Protein AF-A0A7S0DVS6-F1 (afdb_monomer_lite)

pLDDT: mean 71.42, std 24.02, range [23.16, 97.06]

InterPro domains:
  IPR001537 tRNA/rRNA methyltransferase, SpoU type [PF00588] (171-250)
  IPR029026 tRNA (guanine-N1-)-methyltransferase, N-terminal [G3DSA:3.40.1280.10] (151-252)
  IPR029028 Alpha/beta knot methyltransferases [SSF75217] (162-250)

Structure (mmCIF, N/CA/C/O backbone):
data_AF-A0A7S0DVS6-F1
#
_entry.id   AF-A0A7S0DVS6-F1
#
loop_
_atom_site.group_PDB
_atom_site.id
_atom_site.type_symbol
_atom_site.label_atom_id
_atom_site.label_alt_id
_atom_site.label_comp_id
_atom_site.label_asym_id
_atom_site.label_entity_id
_atom_site.label_seq_id
_atom_site.pdbx_PDB_ins_code
_atom_site.Cartn_x
_atom_site.Cartn_y
_atom_site.Cartn_z
_atom_site.occupancy
_atom_site.B_iso_or_equiv
_atom_site.auth_seq_id
_atom_site.auth_comp_id
_atom_site.auth_asym_id
_atom_site.auth_atom_id
_atom_site.pdbx_PDB_model_num
ATOM 1 N N . GLY A 1 1 ? -54.884 -19.939 -46.623 1.00 26.52 1 GLY A N 1
ATOM 2 C CA . GLY A 1 1 ? -54.154 -21.208 -46.418 1.00 26.52 1 GLY A CA 1
ATOM 3 C C . GLY A 1 1 ? -52.667 -20.918 -46.499 1.00 26.52 1 GLY A C 1
ATOM 4 O O . GLY A 1 1 ? -52.328 -20.038 -47.273 1.00 26.52 1 GLY A O 1
ATOM 5 N N . PRO A 1 2 ? -51.828 -21.519 -45.645 1.00 43.78 2 PRO A N 1
ATOM 6 C CA . PRO A 1 2 ? -50.841 -20.789 -44.836 1.00 43.78 2 PRO A CA 1
ATOM 7 C C . PRO A 1 2 ? -49.372 -21.074 -45.209 1.00 43.78 2 PRO A C 1
ATOM 9 O O . PRO A 1 2 ? -49.101 -22.122 -45.773 1.00 43.78 2 PRO A O 1
ATOM 12 N N . SER A 1 3 ? -48.435 -20.203 -44.793 1.00 28.12 3 SER A N 1
ATOM 13 C CA . SER A 1 3 ? -47.284 -20.570 -43.930 1.00 28.12 3 SER A CA 1
ATOM 14 C C . SER A 1 3 ? -46.296 -19.403 -43.714 1.00 28.12 3 SER A C 1
ATOM 16 O O . SER A 1 3 ? -45.741 -18.904 -44.682 1.00 28.12 3 SER A O 1
ATOM 18 N N . MET A 1 4 ? -46.114 -19.018 -42.436 1.00 26.61 4 MET A N 1
ATOM 19 C CA . MET A 1 4 ? -44.859 -18.741 -41.685 1.00 26.61 4 MET A CA 1
ATOM 20 C C . MET A 1 4 ? -43.684 -18.006 -42.382 1.00 26.61 4 MET A C 1
ATOM 22 O O . MET A 1 4 ? -43.312 -18.343 -43.488 1.00 26.61 4 MET A O 1
ATOM 26 N N . SER A 1 5 ? -42.952 -17.055 -41.789 1.00 25.66 5 SER A N 1
ATOM 27 C CA . SER A 1 5 ? -42.684 -16.747 -40.376 1.00 25.66 5 SER A CA 1
ATOM 28 C C . SER A 1 5 ? -42.035 -15.356 -40.226 1.00 25.66 5 SER A C 1
ATOM 30 O O . SER A 1 5 ? -41.107 -15.016 -40.951 1.00 25.66 5 SER A O 1
ATOM 32 N N . THR A 1 6 ? -42.525 -14.600 -39.243 1.00 29.97 6 THR A N 1
ATOM 33 C CA . THR A 1 6 ? -41.800 -13.735 -38.290 1.00 29.97 6 THR A CA 1
ATOM 34 C C . THR A 1 6 ? -40.414 -13.188 -38.674 1.00 29.97 6 THR A C 1
ATOM 36 O O . THR A 1 6 ? -39.419 -13.897 -38.574 1.00 29.97 6 THR A O 1
ATOM 39 N N . VAL A 1 7 ? -40.316 -11.867 -38.877 1.00 26.00 7 VAL A N 1
ATOM 40 C CA . VAL A 1 7 ? -39.169 -11.092 -38.371 1.00 26.00 7 VAL A CA 1
ATOM 41 C C . VAL A 1 7 ? -39.697 -9.881 -37.608 1.00 26.00 7 VAL A C 1
ATOM 43 O O . VAL A 1 7 ? -40.531 -9.108 -38.074 1.00 26.00 7 VAL A O 1
ATOM 46 N N . VAL A 1 8 ? -39.248 -9.826 -36.364 1.00 26.56 8 VAL A N 1
ATOM 47 C CA . VAL A 1 8 ? -39.649 -8.941 -35.280 1.00 26.56 8 VAL A CA 1
ATOM 48 C C . VAL A 1 8 ? -39.256 -7.494 -35.586 1.00 26.56 8 VAL A C 1
ATOM 50 O O . VAL A 1 8 ? -38.142 -7.213 -36.014 1.00 26.56 8 VAL A O 1
ATOM 53 N N . ARG A 1 9 ? -40.186 -6.568 -35.321 1.00 30.30 9 ARG A N 1
ATOM 54 C CA . ARG A 1 9 ? -39.931 -5.125 -35.228 1.00 30.30 9 ARG A CA 1
ATOM 55 C C . ARG A 1 9 ? -38.919 -4.861 -34.110 1.00 30.30 9 ARG A C 1
ATOM 57 O O . ARG A 1 9 ? -39.287 -4.964 -32.941 1.00 30.30 9 ARG A O 1
ATOM 64 N N . GLU A 1 10 ? -37.698 -4.453 -34.442 1.00 28.02 10 GLU A N 1
ATOM 65 C CA . GLU A 1 10 ? -36.801 -3.831 -33.467 1.00 28.02 10 GLU A CA 1
ATOM 66 C C . GLU A 1 10 ? -36.934 -2.307 -33.506 1.00 28.02 10 GLU A C 1
ATOM 68 O O . GLU A 1 10 ? -36.872 -1.654 -34.546 1.00 28.02 10 GLU A O 1
ATOM 73 N N . ARG A 1 11 ? -37.210 -1.765 -32.320 1.00 28.38 11 ARG A N 1
ATOM 74 C CA . ARG A 1 11 ? -37.410 -0.351 -32.022 1.00 28.38 11 ARG A CA 1
ATOM 75 C C . ARG A 1 11 ? -36.155 0.441 -32.387 1.00 28.38 11 ARG A C 1
ATOM 77 O O . ARG A 1 11 ? -35.082 0.163 -31.862 1.00 28.38 11 ARG A O 1
ATOM 84 N N . ALA A 1 12 ? -36.317 1.480 -33.203 1.00 27.39 12 ALA A N 1
ATOM 85 C CA . ALA A 1 12 ? -35.334 2.546 -33.323 1.00 27.39 12 ALA A CA 1
ATOM 86 C C . ALA A 1 12 ? -35.125 3.184 -31.938 1.00 27.39 12 ALA A C 1
ATOM 88 O O . ALA A 1 12 ? -36.013 3.855 -31.408 1.00 27.39 12 ALA A O 1
ATOM 89 N N . LEU A 1 13 ? -33.969 2.926 -31.328 1.00 26.05 13 LEU A N 1
ATOM 90 C CA . LEU A 1 13 ? -33.486 3.678 -30.177 1.00 26.05 13 LEU A CA 1
ATOM 91 C C . LEU A 1 13 ? -32.912 5.003 -30.688 1.00 26.05 13 LEU A C 1
ATOM 93 O O . LEU A 1 13 ? -32.068 5.031 -31.581 1.00 26.05 13 LEU A O 1
ATOM 97 N N . ALA A 1 14 ? -33.426 6.092 -30.122 1.00 26.77 14 ALA A N 1
ATOM 98 C CA . ALA A 1 14 ? -32.975 7.462 -30.318 1.00 26.77 14 ALA A CA 1
ATOM 99 C C . ALA A 1 14 ? -31.454 7.619 -30.074 1.00 26.77 14 ALA A C 1
ATOM 101 O O . ALA A 1 14 ? -30.865 6.834 -29.324 1.00 26.77 14 ALA A O 1
ATOM 102 N N . PRO A 1 15 ? -30.808 8.632 -30.684 1.00 30.17 15 PRO A N 1
ATOM 103 C CA . PRO A 1 15 ? -29.361 8.781 -30.665 1.00 30.17 15 PRO A CA 1
ATOM 104 C C . PRO A 1 15 ? -28.879 9.117 -29.254 1.00 30.17 15 PRO A C 1
ATOM 106 O O . PRO A 1 15 ? -29.254 10.137 -28.676 1.00 30.17 15 PRO A O 1
ATOM 109 N N . LEU A 1 16 ? -28.009 8.269 -28.708 1.00 23.16 16 LEU A N 1
ATOM 110 C CA . LEU A 1 16 ? -27.260 8.608 -27.509 1.00 23.16 16 LEU A CA 1
ATOM 111 C C . LEU A 1 16 ? -26.126 9.552 -27.926 1.00 23.16 16 LEU A C 1
ATOM 113 O O . LEU A 1 16 ? -25.091 9.131 -28.443 1.00 23.16 16 LEU A O 1
ATOM 117 N N . LEU A 1 17 ? -26.364 10.849 -27.734 1.00 26.69 17 LEU A N 1
ATOM 118 C CA . LEU A 1 17 ? -25.322 11.866 -27.653 1.00 26.69 17 LEU A CA 1
ATOM 119 C C . LEU A 1 17 ? -24.293 11.415 -26.603 1.00 26.69 17 LEU A C 1
ATOM 121 O O . LEU A 1 17 ? -24.605 11.366 -25.415 1.00 26.69 17 LEU A O 1
ATOM 125 N N . LEU A 1 18 ? -23.066 11.114 -27.029 1.00 24.09 18 LEU A N 1
ATOM 126 C CA . LEU A 1 18 ? -21.916 11.067 -26.130 1.00 24.09 18 LEU A CA 1
ATOM 127 C C . LEU A 1 18 ? -21.028 12.271 -26.450 1.00 24.09 18 LEU A C 1
ATOM 129 O O . LEU A 1 18 ? -20.476 12.384 -27.544 1.00 24.09 18 LEU A O 1
ATOM 133 N N . GLY A 1 19 ? -20.991 13.210 -25.505 1.00 23.45 19 GLY A N 1
ATOM 134 C CA . GLY A 1 19 ? -20.323 14.499 -25.622 1.00 23.45 19 GLY A CA 1
ATOM 135 C C . GLY A 1 19 ? -18.808 14.405 -25.795 1.00 23.45 19 GLY A C 1
ATOM 136 O O . GLY A 1 19 ? -18.145 13.474 -25.341 1.00 23.45 19 GLY A O 1
ATOM 137 N N . VAL A 1 20 ? -18.276 15.431 -26.453 1.00 29.52 20 VAL A N 1
ATOM 138 C CA . VAL A 1 20 ? -16.849 15.704 -26.617 1.00 29.52 20 VAL A CA 1
ATOM 139 C C . VAL A 1 20 ? -16.241 16.082 -25.264 1.00 29.52 20 VAL A C 1
ATOM 141 O O . VAL A 1 20 ? -16.676 17.054 -24.654 1.00 29.52 20 VAL A O 1
ATOM 144 N N . VAL A 1 21 ? -15.183 15.383 -24.842 1.00 23.53 21 VAL A N 1
ATOM 145 C CA . VAL A 1 21 ? -14.169 15.926 -23.925 1.00 23.53 21 VAL A CA 1
ATOM 146 C C . VAL A 1 21 ? -12.794 15.520 -24.452 1.00 23.53 21 VAL A C 1
ATOM 148 O O . VAL A 1 21 ? -12.581 14.379 -24.861 1.00 23.53 21 VAL A O 1
ATOM 151 N N . GLY A 1 22 ? -11.896 16.502 -24.519 1.00 27.12 22 GLY A N 1
ATOM 152 C CA . GLY A 1 22 ? -10.597 16.416 -25.169 1.00 27.12 22 GLY A CA 1
ATOM 153 C C . GLY A 1 22 ? -9.640 15.369 -24.599 1.00 27.12 22 GLY A C 1
ATOM 154 O O . GLY A 1 22 ? -9.805 14.835 -23.505 1.00 27.12 22 GLY A O 1
ATOM 155 N N . SER A 1 23 ? -8.561 15.168 -25.357 1.00 28.50 23 SER A N 1
ATOM 156 C CA . SER A 1 23 ? -7.456 14.228 -25.122 1.00 28.50 23 SER A CA 1
ATOM 157 C C . SER A 1 23 ? -7.784 12.786 -25.516 1.00 28.50 23 SER A C 1
ATOM 159 O O . SER A 1 23 ? -8.339 11.999 -24.751 1.00 28.50 23 SER A O 1
ATOM 161 N N . SER A 1 24 ? -7.332 12.409 -26.711 1.00 32.03 24 SER A N 1
ATOM 162 C CA . SER A 1 24 ? -7.486 11.112 -27.388 1.00 32.03 24 SER A CA 1
ATOM 163 C C . SER A 1 24 ? -6.989 9.872 -26.614 1.00 32.03 24 SER A C 1
ATOM 165 O O . SER A 1 24 ? -7.039 8.764 -27.138 1.00 32.03 24 SER A O 1
ATOM 167 N N . ALA A 1 25 ? -6.523 10.018 -25.372 1.00 32.94 25 ALA A N 1
ATOM 168 C CA . ALA A 1 25 ? -6.118 8.919 -24.498 1.00 32.94 25 ALA A CA 1
ATOM 169 C C . ALA A 1 25 ? -7.263 8.407 -23.601 1.00 32.94 25 ALA A C 1
ATOM 171 O O . ALA A 1 25 ? -7.312 7.215 -23.303 1.00 32.94 25 ALA A O 1
ATOM 172 N N . ALA A 1 26 ? -8.211 9.266 -23.208 1.00 29.88 26 ALA A N 1
ATOM 173 C CA . ALA A 1 26 ? -9.256 8.901 -22.246 1.00 29.88 26 ALA A CA 1
ATOM 174 C C . ALA A 1 26 ? -10.359 8.026 -22.866 1.00 29.88 26 ALA A C 1
ATOM 176 O O . ALA A 1 26 ? -10.808 7.072 -22.238 1.00 29.88 26 ALA A O 1
ATOM 177 N N . LEU A 1 27 ? -10.739 8.276 -24.124 1.00 32.16 27 LEU A N 1
ATOM 178 C CA . LEU A 1 27 ? -11.754 7.480 -24.829 1.00 32.16 27 LEU A CA 1
ATOM 179 C C . LEU A 1 27 ? -11.254 6.056 -25.133 1.00 32.16 27 LEU A C 1
ATOM 181 O O . LEU A 1 27 ? -11.979 5.083 -24.955 1.00 32.16 27 LEU A O 1
ATOM 185 N N . LEU A 1 28 ? -9.979 5.924 -25.512 1.00 34.78 28 LEU A N 1
ATOM 186 C CA . LEU A 1 28 ? -9.315 4.633 -25.715 1.00 34.78 28 LEU A CA 1
ATOM 187 C C . LEU A 1 28 ? -9.168 3.846 -24.405 1.00 34.78 28 LEU A C 1
ATOM 189 O O . LEU A 1 28 ? -9.277 2.622 -24.423 1.00 34.78 28 LEU A O 1
ATOM 193 N N . TYR A 1 29 ? -8.964 4.531 -23.276 1.00 34.12 29 TYR A N 1
ATOM 194 C CA . TYR A 1 29 ? -8.896 3.907 -21.952 1.00 34.12 29 TYR A CA 1
ATOM 195 C C . TYR A 1 29 ? -10.286 3.487 -21.442 1.00 34.12 29 TYR A C 1
ATOM 197 O O . TYR A 1 29 ? -10.451 2.370 -20.953 1.00 34.12 29 TYR A O 1
ATOM 205 N N . TYR A 1 30 ? -11.305 4.329 -21.647 1.00 31.16 30 TYR A N 1
ATOM 206 C CA . TYR A 1 30 ? -12.695 4.048 -21.273 1.00 31.16 30 TYR A CA 1
ATOM 207 C C . TYR A 1 30 ? -13.281 2.864 -22.060 1.00 31.16 30 TYR A C 1
ATOM 209 O O . TYR A 1 30 ? -13.948 2.003 -21.489 1.00 31.16 30 TYR A O 1
ATOM 217 N N . LEU A 1 31 ? -12.957 2.749 -23.353 1.00 35.19 31 LEU A N 1
ATOM 218 C CA . LEU A 1 31 ? -13.363 1.611 -24.187 1.00 35.19 31 LEU A CA 1
ATOM 219 C C . LEU A 1 31 ? -12.598 0.316 -23.852 1.00 35.19 31 LEU A C 1
ATOM 221 O O . LEU A 1 31 ? -13.147 -0.776 -24.007 1.00 35.19 31 LEU A O 1
ATOM 225 N N . ARG A 1 32 ? -11.360 0.410 -23.341 1.00 40.72 32 ARG A N 1
ATOM 226 C CA . ARG A 1 32 ? -10.566 -0.755 -22.902 1.00 40.72 32 ARG A CA 1
ATOM 227 C C . ARG A 1 32 ? -11.056 -1.358 -21.587 1.00 40.72 32 ARG A C 1
ATOM 229 O O . ARG A 1 32 ? -10.915 -2.562 -21.393 1.00 40.72 32 ARG A O 1
ATOM 236 N N . ALA A 1 33 ? -11.635 -0.544 -20.707 1.00 37.00 33 ALA A N 1
ATOM 237 C CA . ALA A 1 33 ? -11.974 -0.950 -19.346 1.00 37.00 33 ALA A CA 1
ATOM 238 C C . ALA A 1 33 ? -13.243 -1.815 -19.225 1.00 37.00 33 ALA A C 1
ATOM 240 O O . ALA A 1 33 ? -13.473 -2.376 -18.158 1.00 37.00 33 ALA A O 1
ATOM 241 N N . ARG A 1 34 ? -14.069 -1.972 -20.276 1.00 37.50 34 ARG A N 1
ATOM 242 C CA . ARG A 1 34 ? -15.343 -2.709 -20.135 1.00 37.50 34 ARG A CA 1
ATOM 243 C C . ARG A 1 34 ? -15.648 -3.826 -21.124 1.00 37.50 34 ARG A C 1
ATOM 245 O O . ARG A 1 34 ? -16.729 -4.398 -21.040 1.00 37.50 34 ARG A O 1
ATOM 252 N N . HIS A 1 35 ? -14.735 -4.213 -22.012 1.00 40.41 35 HIS A N 1
ATOM 253 C CA . HIS A 1 35 ? -15.079 -5.238 -22.997 1.00 40.41 35 HIS A CA 1
ATOM 254 C C . HIS A 1 35 ? -13.916 -6.143 -23.408 1.00 40.41 35 HIS A C 1
ATOM 256 O O . HIS A 1 35 ? -13.215 -5.897 -24.384 1.00 40.41 35 HIS A O 1
ATOM 262 N N . ARG A 1 36 ? -13.804 -7.284 -22.717 1.00 39.62 36 ARG A N 1
ATOM 263 C CA . ARG A 1 36 ? -13.073 -8.471 -23.196 1.00 39.62 36 ARG A CA 1
ATOM 264 C C . ARG A 1 36 ? -13.891 -9.353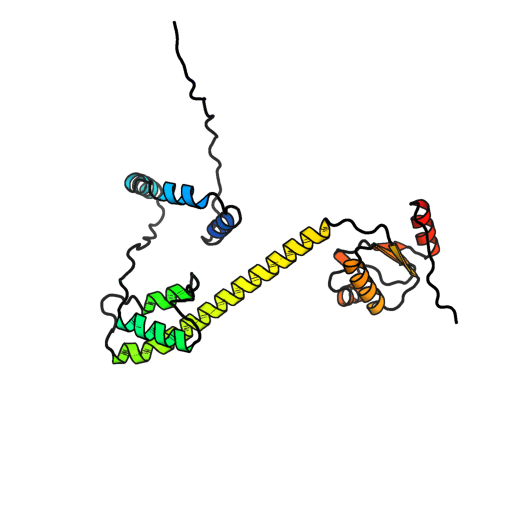 -24.165 1.00 39.62 36 ARG A C 1
ATOM 266 O O . ARG A 1 36 ? -13.405 -10.403 -24.557 1.00 39.62 36 ARG A O 1
ATOM 273 N N . GLN A 1 37 ? -15.099 -8.947 -24.587 1.00 41.53 37 GLN A N 1
ATOM 274 C CA . GLN A 1 37 ? -15.958 -9.764 -25.474 1.00 41.53 37 GLN A CA 1
ATOM 275 C C . GLN A 1 37 ? -16.527 -9.083 -26.741 1.00 41.53 37 GLN A C 1
ATOM 277 O O . GLN A 1 37 ? -16.952 -9.800 -27.639 1.00 41.53 37 GLN A O 1
ATOM 282 N N . THR A 1 38 ? -16.509 -7.753 -26.911 1.00 41.34 38 THR A N 1
ATOM 283 C CA . THR A 1 38 ? -17.042 -7.087 -28.138 1.00 41.34 38 THR A CA 1
ATOM 284 C C . THR A 1 38 ? -15.981 -6.697 -29.170 1.00 41.34 38 THR A C 1
ATOM 286 O O . THR A 1 38 ? -16.294 -6.086 -30.192 1.00 41.34 38 THR A O 1
ATOM 289 N N . SER A 1 39 ? -14.721 -7.075 -28.962 1.00 45.47 39 SER A N 1
ATOM 290 C CA . SER A 1 39 ? -13.595 -6.543 -29.738 1.00 45.47 39 SER A CA 1
ATOM 291 C C . SER A 1 39 ? -13.540 -7.019 -31.196 1.00 45.47 39 SER A C 1
ATOM 293 O O . SER A 1 39 ? -12.981 -6.312 -32.024 1.00 45.47 39 SER A O 1
ATOM 295 N N . ARG A 1 40 ? -14.145 -8.159 -31.561 1.00 43.94 40 ARG A N 1
ATOM 296 C CA . ARG A 1 40 ? -14.174 -8.603 -32.973 1.00 43.94 40 ARG A CA 1
ATOM 297 C C . ARG A 1 40 ? -15.172 -7.816 -33.826 1.00 43.94 40 ARG A C 1
ATOM 299 O O . ARG A 1 40 ? -14.821 -7.368 -34.909 1.00 43.94 40 ARG A O 1
ATOM 306 N N . ARG A 1 41 ? -16.371 -7.554 -33.299 1.00 39.53 41 ARG A N 1
ATOM 307 C CA . ARG A 1 41 ? -17.471 -6.929 -34.052 1.00 39.53 41 ARG A CA 1
ATOM 308 C C . ARG A 1 41 ? -17.239 -5.435 -34.322 1.00 39.53 41 ARG A C 1
ATOM 310 O O . ARG A 1 41 ? -17.604 -4.938 -35.378 1.00 39.53 41 ARG A O 1
ATOM 317 N N . ALA A 1 42 ? -16.590 -4.726 -33.392 1.00 40.03 42 ALA A N 1
ATOM 318 C CA . ALA A 1 42 ? -16.219 -3.317 -33.567 1.00 40.03 42 ALA A CA 1
ATOM 319 C C . ALA A 1 42 ? -15.081 -3.126 -34.591 1.00 40.03 42 ALA A C 1
ATOM 321 O O . ALA A 1 42 ? -15.098 -2.171 -35.363 1.00 40.03 42 ALA A O 1
ATOM 322 N N . LEU A 1 43 ? -14.119 -4.056 -34.631 1.00 44.47 43 LEU A N 1
ATOM 323 C CA . LEU A 1 43 ? -13.062 -4.081 -35.648 1.00 44.47 43 LEU A CA 1
ATOM 324 C C . LEU A 1 43 ? -13.598 -4.480 -37.033 1.00 44.47 43 LEU A C 1
ATOM 326 O O . LEU A 1 43 ? -13.124 -3.956 -38.037 1.00 44.47 43 LEU A O 1
ATOM 330 N N . GLU A 1 44 ? -14.603 -5.358 -37.098 1.00 41.41 44 GLU A N 1
ATOM 331 C CA . GLU A 1 44 ? -15.312 -5.690 -38.343 1.00 41.41 44 GLU A CA 1
ATOM 332 C C . GLU A 1 44 ? -16.145 -4.514 -38.872 1.00 41.41 44 GLU A C 1
ATOM 334 O O . GLU A 1 44 ? -16.115 -4.249 -40.068 1.00 41.41 44 GLU A O 1
ATOM 339 N N . LEU A 1 45 ? -16.810 -3.746 -38.001 1.00 39.62 45 LEU A N 1
ATOM 340 C CA . LEU A 1 45 ? -17.553 -2.537 -38.391 1.00 39.62 45 LEU A CA 1
ATOM 341 C C . LEU A 1 45 ? -16.644 -1.435 -38.954 1.00 39.62 45 LEU A C 1
ATOM 343 O O . LEU A 1 45 ? -17.017 -0.762 -39.912 1.00 39.62 45 LEU A O 1
ATOM 347 N N . LEU A 1 46 ? -15.430 -1.283 -38.415 1.00 37.59 46 LEU A N 1
ATOM 348 C CA . LEU A 1 46 ? -14.437 -0.327 -38.924 1.00 37.59 46 LEU A CA 1
ATOM 349 C C . LEU A 1 46 ? -13.883 -0.695 -40.310 1.00 37.59 46 LEU A C 1
ATOM 351 O O . LEU A 1 46 ? -13.345 0.174 -40.988 1.00 37.59 46 LEU A O 1
ATOM 355 N N . ARG A 1 47 ? -14.029 -1.950 -40.755 1.00 40.59 47 ARG A N 1
ATOM 356 C CA . ARG A 1 47 ? -13.672 -2.365 -42.123 1.00 40.59 47 ARG A CA 1
ATOM 357 C C . ARG A 1 47 ? -14.736 -2.013 -43.168 1.00 40.59 47 ARG A C 1
ATOM 359 O O . ARG A 1 47 ? -14.443 -2.123 -44.351 1.00 40.59 47 ARG A O 1
ATOM 366 N N . VAL A 1 48 ? -15.944 -1.622 -42.751 1.00 44.16 48 VAL A N 1
ATOM 367 C CA . VAL A 1 48 ? -17.114 -1.441 -43.638 1.00 44.16 48 VAL A CA 1
ATOM 368 C C . VAL A 1 48 ? -17.540 0.030 -43.747 1.00 44.16 48 VAL A C 1
ATOM 370 O O . VAL A 1 48 ? -18.574 0.345 -44.327 1.00 44.16 48 VAL A O 1
ATOM 373 N N . VAL A 1 49 ? -16.751 0.971 -43.225 1.00 42.78 49 VAL A N 1
ATOM 374 C CA . VAL A 1 49 ? -17.028 2.390 -43.475 1.00 42.78 49 VAL A CA 1
ATOM 375 C C . VAL A 1 49 ? -16.538 2.729 -44.879 1.00 42.78 49 VAL A C 1
ATOM 377 O O . VAL A 1 49 ? -15.335 2.787 -45.117 1.00 42.78 49 VAL A O 1
ATOM 380 N N . ASP A 1 50 ? -17.481 2.928 -45.802 1.00 46.59 50 ASP A N 1
ATOM 381 C CA . ASP A 1 50 ? -17.214 3.481 -47.128 1.00 46.59 50 ASP A CA 1
ATOM 382 C C . ASP A 1 50 ? -16.486 4.823 -46.964 1.00 46.59 50 ASP A C 1
ATOM 384 O O . ASP A 1 50 ? -17.011 5.774 -46.368 1.00 46.59 50 ASP A O 1
ATOM 388 N N . SER A 1 51 ? -15.248 4.873 -47.456 1.00 47.94 51 SER A N 1
ATOM 389 C CA . SER A 1 51 ? -14.367 6.034 -47.359 1.00 47.94 51 SER A CA 1
ATOM 390 C C . SER A 1 51 ? -15.006 7.289 -47.954 1.00 47.94 51 SER A C 1
ATOM 392 O O . SER A 1 51 ? -14.796 8.372 -47.413 1.00 47.94 51 SER A O 1
ATOM 394 N N . GLY A 1 52 ? -15.864 7.155 -48.973 1.00 49.88 52 GLY A N 1
ATOM 395 C CA . GLY A 1 52 ? -16.543 8.294 -49.595 1.00 49.88 52 GLY A CA 1
ATOM 396 C C . GLY A 1 52 ? -17.600 8.947 -48.697 1.00 49.88 52 GLY A C 1
ATOM 397 O O . GLY A 1 52 ? -17.753 10.169 -48.699 1.00 49.88 52 GLY A O 1
ATOM 398 N N . VAL A 1 53 ? -18.304 8.163 -47.871 1.00 52.09 53 VAL A N 1
ATOM 399 C CA . VAL A 1 53 ? -19.314 8.687 -46.929 1.00 52.09 53 VAL A CA 1
ATOM 400 C C . VAL A 1 53 ? -18.645 9.408 -45.759 1.00 52.09 53 VAL A C 1
ATOM 402 O O . VAL A 1 53 ? -19.141 10.435 -45.290 1.00 52.09 53 VAL A O 1
ATOM 405 N N . LEU A 1 54 ? -17.501 8.889 -45.305 1.00 43.75 54 LEU A N 1
ATOM 406 C CA . LEU A 1 54 ? -16.700 9.504 -44.251 1.00 43.75 54 LEU A CA 1
ATOM 407 C C . LEU A 1 54 ? -16.070 10.820 -44.725 1.00 43.75 54 LEU A C 1
ATOM 409 O O . LEU A 1 54 ? -16.131 11.815 -44.004 1.00 43.75 54 LEU A O 1
ATOM 413 N N . GLU A 1 55 ? -15.528 10.850 -45.943 1.00 48.31 55 GLU A N 1
ATOM 414 C CA . GLU A 1 55 ? -14.963 12.059 -46.552 1.00 48.31 55 GLU A CA 1
ATOM 415 C C . GLU A 1 55 ? -16.025 13.152 -46.737 1.00 48.31 55 GLU A C 1
ATOM 417 O O . GLU A 1 55 ? -15.811 14.277 -46.292 1.00 48.31 55 GLU A O 1
ATOM 422 N N . ALA A 1 56 ? -17.214 12.826 -47.257 1.00 53.50 56 ALA A N 1
ATOM 423 C CA . ALA A 1 56 ? -18.298 13.798 -47.462 1.00 53.50 56 ALA A CA 1
ATOM 424 C C . ALA A 1 56 ? -18.887 14.387 -46.160 1.00 53.50 56 ALA A C 1
ATOM 426 O O . ALA A 1 56 ? -19.516 15.452 -46.173 1.00 53.50 56 ALA A O 1
ATOM 427 N N . GLU A 1 57 ? -18.738 13.690 -45.032 1.00 47.81 57 GLU A N 1
ATOM 428 C CA . GLU A 1 57 ? -19.168 14.170 -43.713 1.00 47.81 57 GLU A CA 1
ATOM 429 C C . GLU A 1 57 ? -18.070 14.988 -43.013 1.00 47.81 57 GLU A C 1
ATOM 431 O O . GLU A 1 57 ? -18.374 15.948 -42.298 1.00 47.81 57 GLU A O 1
ATOM 436 N N . LEU A 1 58 ? -16.798 14.657 -43.261 1.00 44.62 58 LEU A N 1
ATOM 437 C CA . LEU A 1 58 ? -15.646 15.446 -42.819 1.00 44.62 58 LEU A CA 1
ATOM 438 C C . LEU A 1 58 ? -15.514 16.757 -43.603 1.00 44.62 58 LEU A C 1
ATOM 440 O O . LEU A 1 58 ? -15.154 17.764 -43.009 1.00 44.62 58 LEU A O 1
ATOM 444 N N . ASP A 1 59 ? -15.881 16.786 -44.883 1.00 47.34 59 ASP A N 1
ATOM 445 C CA . ASP A 1 59 ? -15.874 18.012 -45.695 1.00 47.34 59 ASP A CA 1
ATOM 446 C C . ASP A 1 59 ? -17.020 18.971 -45.298 1.00 47.34 59 ASP A C 1
ATOM 448 O O . ASP A 1 59 ? -16.874 20.196 -45.290 1.00 47.34 59 ASP A O 1
ATOM 452 N N . ARG A 1 60 ? -18.166 18.418 -44.864 1.00 50.97 60 ARG A N 1
ATOM 453 C CA . ARG A 1 60 ? -19.317 19.189 -44.349 1.00 50.97 60 ARG A CA 1
ATOM 454 C C . ARG A 1 60 ? -19.039 19.889 -43.022 1.00 50.97 60 ARG A C 1
ATOM 456 O O . ARG A 1 60 ? -19.627 20.933 -42.733 1.00 50.97 60 ARG A O 1
ATOM 463 N N . ARG A 1 61 ? -18.164 19.325 -42.194 1.00 41.12 61 ARG A N 1
ATOM 464 C CA . ARG A 1 61 ? -17.778 19.890 -40.900 1.00 41.12 61 ARG A CA 1
ATOM 465 C C . ARG A 1 61 ? -16.396 20.486 -41.093 1.00 41.12 61 ARG A C 1
ATOM 467 O O . ARG A 1 61 ? -15.451 19.726 -41.090 1.00 41.12 61 ARG A O 1
ATOM 474 N N . ARG A 1 62 ? -16.259 21.810 -41.248 1.00 41.22 62 ARG A N 1
ATOM 475 C CA . ARG A 1 62 ? -14.962 22.524 -41.366 1.00 41.22 62 ARG A CA 1
ATOM 476 C C . ARG A 1 62 ? -14.019 22.245 -40.174 1.00 41.22 62 ARG A C 1
ATOM 478 O O . ARG A 1 62 ? -13.799 23.105 -39.324 1.00 41.22 62 ARG A O 1
ATOM 485 N N . VAL A 1 63 ? -13.483 21.039 -40.081 1.00 44.81 63 VAL A N 1
ATOM 486 C CA . VAL A 1 63 ? -12.569 20.553 -39.058 1.00 44.81 63 VAL A CA 1
ATOM 487 C C . VAL A 1 63 ? -11.236 20.445 -39.770 1.00 44.81 63 VAL A C 1
ATOM 489 O O . VAL A 1 63 ? -11.119 19.719 -40.752 1.00 44.81 63 VAL A O 1
ATOM 492 N N . GLY A 1 64 ? -10.250 21.219 -39.314 1.00 37.50 64 GLY A N 1
ATOM 493 C CA . GLY A 1 64 ? -8.912 21.210 -39.895 1.00 37.50 64 GLY A CA 1
ATOM 494 C C . GLY A 1 64 ? -8.416 19.774 -40.059 1.00 37.50 64 GLY A C 1
ATOM 495 O O . GLY A 1 64 ? -8.357 19.014 -39.092 1.00 37.50 64 GLY A O 1
ATOM 496 N N . SER A 1 65 ? -8.114 19.393 -41.297 1.00 37.31 65 SER A N 1
ATOM 497 C CA . SER A 1 65 ? -7.684 18.050 -41.655 1.00 37.31 65 SER A CA 1
ATOM 498 C C . SER A 1 65 ? -6.328 17.756 -41.013 1.00 37.31 65 SER A C 1
ATOM 500 O O . SER A 1 65 ? -5.278 18.132 -41.537 1.00 37.31 65 SER A O 1
ATOM 502 N N . HIS A 1 66 ? -6.316 17.066 -39.875 1.00 35.44 66 HIS A N 1
ATOM 503 C CA . HIS A 1 66 ? -5.122 16.342 -39.461 1.00 35.44 66 HIS A CA 1
ATOM 504 C C . HIS A 1 66 ? -5.015 15.099 -40.343 1.00 35.44 66 HIS A C 1
ATOM 506 O O . HIS A 1 66 ? -5.653 14.080 -40.090 1.00 35.44 66 HIS A O 1
ATOM 512 N N . VAL A 1 67 ? -4.229 15.210 -41.416 1.00 36.78 67 VAL A N 1
ATOM 513 C CA . VAL A 1 67 ? -3.886 14.083 -42.285 1.00 36.78 67 VAL A CA 1
ATOM 514 C C . VAL A 1 67 ? -3.043 13.107 -41.466 1.00 36.78 67 VAL A C 1
ATOM 516 O O . VAL A 1 67 ? -1.854 13.327 -41.225 1.00 36.78 67 VAL A O 1
ATOM 519 N N . PHE A 1 68 ? -3.660 12.024 -40.999 1.00 39.34 68 PHE A N 1
ATOM 520 C CA . PHE A 1 68 ? -2.921 10.883 -40.480 1.00 39.34 68 PHE A CA 1
ATOM 521 C C . PHE A 1 68 ? -2.310 10.171 -41.680 1.00 39.34 68 PHE A C 1
ATOM 523 O O . PHE A 1 68 ? -3.010 9.496 -42.428 1.00 39.34 68 PHE A O 1
ATOM 530 N N . ASN A 1 69 ? -1.006 10.343 -41.893 1.00 39.78 69 ASN A N 1
ATOM 531 C CA . ASN A 1 69 ? -0.305 9.558 -42.896 1.00 39.78 69 ASN A CA 1
ATOM 532 C C . ASN A 1 69 ? -0.306 8.086 -42.443 1.00 39.78 69 ASN A C 1
ATOM 534 O O . ASN A 1 69 ? 0.438 7.703 -41.539 1.00 39.78 69 ASN A O 1
ATOM 538 N N . THR A 1 70 ? -1.194 7.284 -43.028 1.00 48.97 70 THR A N 1
ATOM 539 C CA . THR A 1 70 ? -1.359 5.849 -42.754 1.00 48.97 70 THR A CA 1
ATOM 540 C C . THR A 1 70 ? -0.301 4.997 -43.450 1.00 48.97 70 THR A C 1
ATOM 542 O O . THR A 1 70 ? -0.217 3.796 -43.193 1.00 48.97 70 THR A O 1
ATOM 545 N N . THR A 1 71 ? 0.538 5.597 -44.302 1.00 59.19 71 THR A N 1
ATOM 546 C CA . THR A 1 71 ? 1.635 4.878 -44.949 1.00 59.19 71 THR A CA 1
ATOM 547 C C . THR A 1 71 ? 2.775 4.666 -43.953 1.00 59.19 71 THR A C 1
ATOM 549 O O . THR A 1 71 ? 3.466 5.588 -43.512 1.00 59.19 71 THR A O 1
ATOM 552 N N . VAL A 1 72 ? 2.960 3.410 -43.552 1.00 69.75 72 VAL A N 1
ATOM 553 C CA . VAL A 1 72 ? 4.102 3.001 -42.737 1.00 69.75 72 VAL A CA 1
ATOM 554 C C . VAL A 1 72 ? 5.280 2.769 -43.680 1.00 69.75 72 VAL A C 1
ATOM 556 O O . VAL A 1 72 ? 5.255 1.842 -44.485 1.00 69.75 72 VAL A O 1
ATOM 559 N N . ARG A 1 73 ? 6.320 3.607 -43.580 1.00 84.12 73 ARG A N 1
ATOM 560 C CA . ARG A 1 73 ? 7.574 3.435 -44.340 1.00 84.12 73 ARG A CA 1
ATOM 561 C C . ARG A 1 73 ? 8.186 2.054 -44.074 1.00 84.12 73 ARG A C 1
ATOM 563 O O . ARG A 1 73 ? 8.089 1.589 -42.936 1.00 84.12 73 ARG A O 1
ATOM 570 N N . PRO A 1 74 ? 8.823 1.393 -45.055 1.00 85.94 74 PRO A N 1
ATOM 571 C CA . PRO A 1 74 ? 9.430 0.079 -44.850 1.00 85.94 74 PRO A CA 1
ATOM 572 C C . PRO A 1 74 ? 10.576 0.128 -43.828 1.00 85.94 74 PRO A C 1
ATOM 574 O O . PRO A 1 74 ? 11.145 1.186 -43.554 1.00 85.94 74 PRO A O 1
ATOM 577 N N . LEU A 1 75 ? 10.896 -1.027 -43.239 1.00 89.69 75 LEU A N 1
ATOM 578 C CA . LEU A 1 75 ? 12.067 -1.161 -42.372 1.00 89.69 75 LEU A CA 1
ATOM 579 C C . LEU A 1 75 ? 13.337 -1.147 -43.217 1.00 89.69 75 LEU A C 1
ATOM 581 O O . LEU A 1 75 ? 13.421 -1.836 -44.233 1.00 89.69 75 LEU A O 1
ATOM 585 N N . HIS A 1 76 ? 14.337 -0.403 -42.762 1.00 93.81 76 HIS A N 1
ATOM 586 C CA . HIS A 1 76 ? 15.670 -0.453 -43.338 1.00 93.81 76 HIS A CA 1
ATOM 587 C C . HIS A 1 76 ? 16.476 -1.575 -42.675 1.00 93.81 76 HIS A C 1
ATOM 589 O O . HIS A 1 76 ? 16.829 -1.459 -41.500 1.00 93.81 76 HIS A O 1
ATOM 595 N N . ALA A 1 77 ? 16.807 -2.620 -43.440 1.00 92.06 77 ALA A N 1
ATOM 596 C CA . ALA A 1 77 ? 17.361 -3.883 -42.938 1.00 92.06 77 ALA A CA 1
ATOM 597 C C . ALA A 1 77 ? 18.540 -3.708 -41.964 1.00 92.06 77 ALA A C 1
ATOM 599 O O . ALA A 1 77 ? 18.490 -4.206 -40.842 1.00 92.06 77 ALA A O 1
ATOM 600 N N . LEU A 1 78 ? 19.561 -2.928 -42.342 1.00 93.12 78 LEU A N 1
ATOM 601 C CA . LEU A 1 78 ? 20.736 -2.714 -41.487 1.00 93.12 78 LEU A CA 1
ATOM 602 C C . LEU A 1 78 ? 20.413 -1.896 -40.224 1.00 93.12 78 LEU A C 1
ATOM 604 O O . LEU A 1 78 ? 20.993 -2.126 -39.165 1.00 93.12 78 LEU A O 1
ATOM 608 N N . ARG A 1 79 ? 19.471 -0.945 -40.315 1.00 94.62 79 ARG A N 1
ATOM 609 C CA . ARG A 1 79 ? 19.112 -0.063 -39.189 1.00 94.62 79 ARG A CA 1
ATOM 610 C C . ARG A 1 79 ? 18.307 -0.836 -38.160 1.00 94.62 79 ARG A C 1
ATOM 612 O O . ARG A 1 79 ? 18.610 -0.720 -36.978 1.00 94.62 79 ARG A O 1
ATOM 619 N N . SER A 1 80 ? 17.335 -1.636 -38.603 1.00 92.50 80 SER A N 1
ATOM 620 C CA . SER A 1 80 ? 16.587 -2.530 -37.718 1.00 92.50 80 SER A CA 1
ATOM 621 C C . SER A 1 80 ? 17.501 -3.586 -37.107 1.00 92.50 80 SER A C 1
ATOM 623 O O . SER A 1 80 ? 17.534 -3.694 -35.893 1.00 92.50 80 SER A O 1
ATOM 625 N N . GLN A 1 81 ? 18.336 -4.268 -37.900 1.00 93.81 81 GLN A N 1
ATOM 626 C CA . GLN A 1 81 ? 19.206 -5.334 -37.391 1.00 93.81 81 GLN A CA 1
ATOM 627 C C . GLN A 1 81 ? 20.178 -4.841 -36.309 1.00 93.81 81 GLN A C 1
ATOM 629 O O . GLN A 1 81 ? 20.301 -5.469 -35.258 1.00 93.81 81 GLN A O 1
ATOM 634 N N . LEU A 1 82 ? 20.864 -3.715 -36.542 1.00 95.62 82 LEU A N 1
ATOM 635 C CA . LEU A 1 82 ? 21.809 -3.174 -35.561 1.00 95.62 82 LEU A CA 1
ATOM 636 C C . LEU A 1 82 ? 21.106 -2.561 -34.345 1.00 95.62 82 LEU A C 1
ATOM 638 O O . LEU A 1 82 ? 21.642 -2.630 -33.239 1.00 95.62 82 LEU A O 1
ATOM 642 N N . LEU A 1 83 ? 19.911 -1.987 -34.521 1.00 95.12 83 LEU A N 1
ATOM 643 C CA . LEU A 1 83 ? 19.108 -1.501 -33.400 1.00 95.12 83 LEU A CA 1
ATOM 644 C C . LEU A 1 83 ? 18.590 -2.660 -32.539 1.00 95.12 83 LEU A C 1
ATOM 646 O O . LEU A 1 83 ? 18.695 -2.586 -31.319 1.00 95.12 83 LEU A O 1
ATOM 650 N N . ASP A 1 84 ? 18.090 -3.731 -33.154 1.00 94.12 84 ASP A N 1
ATOM 651 C CA . ASP A 1 84 ? 17.597 -4.925 -32.463 1.00 94.12 84 ASP A CA 1
ATOM 652 C C . ASP A 1 84 ? 18.730 -5.611 -31.689 1.00 94.12 84 ASP A C 1
ATOM 654 O O . ASP A 1 84 ? 18.576 -5.912 -30.508 1.00 94.12 84 ASP A O 1
ATOM 658 N N . ALA A 1 85 ? 19.908 -5.768 -32.304 1.00 94.50 85 ALA A N 1
ATOM 659 C CA . ALA A 1 85 ? 21.090 -6.301 -31.626 1.00 94.50 85 ALA A CA 1
ATOM 660 C C . ALA A 1 85 ? 21.515 -5.427 -30.432 1.00 94.50 85 ALA A C 1
ATOM 662 O O . ALA A 1 85 ? 21.822 -5.939 -29.353 1.00 94.50 85 ALA A O 1
ATOM 663 N N . ALA A 1 86 ? 21.491 -4.101 -30.592 1.00 95.88 86 ALA A N 1
ATOM 664 C CA . ALA A 1 86 ? 21.802 -3.179 -29.505 1.00 95.88 86 ALA A CA 1
ATOM 665 C C . ALA A 1 86 ? 20.741 -3.218 -28.387 1.00 95.88 86 ALA A C 1
ATOM 667 O O . ALA A 1 86 ? 21.089 -3.143 -27.211 1.00 95.88 86 ALA A O 1
ATOM 668 N N . LEU A 1 87 ? 19.459 -3.393 -28.710 1.00 95.19 87 LEU A N 1
ATOM 669 C CA . LEU A 1 87 ? 18.402 -3.570 -27.709 1.00 95.19 87 LEU A CA 1
ATOM 670 C C . LEU A 1 87 ? 18.546 -4.889 -26.947 1.00 95.19 87 LEU A C 1
ATOM 672 O O . LEU A 1 87 ? 18.416 -4.890 -25.720 1.00 95.19 87 LEU A O 1
ATOM 676 N N . LEU A 1 88 ? 18.924 -5.966 -27.637 1.00 94.31 88 LEU A N 1
ATOM 677 C CA . LEU A 1 88 ? 19.161 -7.269 -27.023 1.00 94.31 88 LEU A CA 1
ATOM 678 C C . LEU A 1 88 ? 20.276 -7.198 -25.971 1.00 94.31 88 LEU A C 1
ATOM 680 O O . LEU A 1 88 ? 20.118 -7.709 -24.864 1.00 94.31 88 LEU A O 1
ATOM 684 N N . THR A 1 89 ? 21.368 -6.475 -26.253 1.00 95.38 89 THR A N 1
ATOM 685 C CA . THR A 1 89 ? 22.437 -6.245 -25.256 1.00 95.38 89 THR A CA 1
ATOM 686 C C . THR A 1 89 ? 21.980 -5.434 -24.037 1.00 95.38 89 THR A C 1
ATOM 688 O O . THR A 1 89 ? 22.567 -5.550 -22.963 1.00 95.38 89 THR A O 1
ATOM 691 N N . LEU A 1 90 ? 20.908 -4.646 -24.169 1.00 94.12 90 LEU A N 1
ATOM 692 C CA . LEU A 1 90 ? 20.270 -3.905 -23.075 1.00 94.12 90 LEU A CA 1
ATOM 693 C C . LEU A 1 90 ? 19.164 -4.706 -22.364 1.00 94.12 90 LEU A C 1
ATOM 695 O O . LEU A 1 90 ? 18.481 -4.140 -21.499 1.00 94.12 90 LEU A O 1
ATOM 699 N N . GLY A 1 91 ? 19.001 -5.988 -22.709 1.00 91.44 91 GLY A N 1
ATOM 700 C CA . GLY A 1 91 ? 18.020 -6.901 -22.126 1.00 91.44 91 GLY A CA 1
ATOM 701 C C . GLY A 1 91 ? 16.598 -6.715 -22.653 1.00 91.44 91 GLY A C 1
ATOM 702 O O . GLY A 1 91 ? 15.659 -6.996 -21.917 1.00 91.44 91 GLY A O 1
ATOM 703 N N . ILE A 1 92 ? 16.438 -6.182 -23.868 1.00 88.69 92 ILE A N 1
ATOM 704 C CA . ILE A 1 92 ? 15.146 -6.074 -24.559 1.00 88.69 92 ILE A CA 1
ATOM 705 C C . ILE A 1 92 ? 15.229 -6.938 -25.811 1.00 88.69 92 ILE A C 1
ATOM 707 O O . ILE A 1 92 ? 15.897 -6.567 -26.779 1.00 88.69 92 ILE A O 1
ATOM 711 N N . ASP A 1 93 ? 14.567 -8.087 -25.790 1.00 84.19 93 ASP A N 1
ATOM 712 C CA . ASP A 1 93 ? 14.538 -8.995 -26.930 1.00 84.19 93 ASP A CA 1
ATOM 713 C C . ASP A 1 93 ? 13.349 -8.641 -27.821 1.00 84.19 93 ASP A C 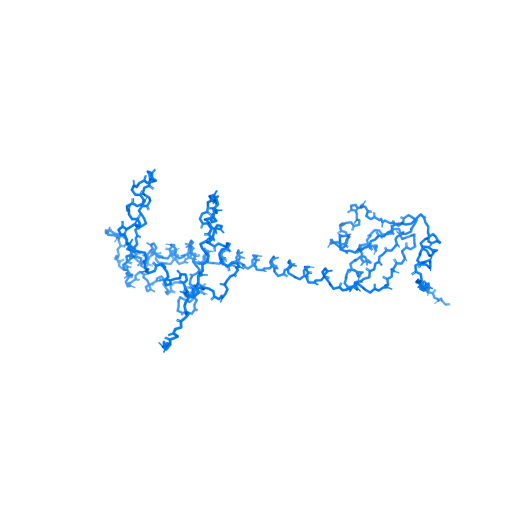1
ATOM 715 O O . ASP A 1 93 ? 12.221 -8.959 -27.499 1.00 84.19 93 ASP A O 1
ATOM 719 N N . MET A 1 94 ? 13.567 -8.014 -28.973 1.00 75.56 94 MET A N 1
ATOM 720 C CA . MET A 1 94 ? 12.467 -7.617 -29.865 1.00 75.56 94 MET A CA 1
ATOM 721 C C . MET A 1 94 ? 11.662 -8.795 -30.450 1.00 75.56 94 MET A C 1
ATOM 723 O O . MET A 1 94 ? 10.560 -8.574 -30.961 1.00 75.56 94 MET A O 1
ATOM 727 N N . ALA A 1 95 ? 12.195 -10.024 -30.419 1.00 67.75 95 ALA A N 1
ATOM 728 C CA . ALA A 1 95 ? 11.500 -11.223 -30.888 1.00 67.75 95 ALA A CA 1
ATOM 729 C C . ALA A 1 95 ? 10.630 -11.868 -29.794 1.00 67.75 95 ALA A C 1
ATOM 731 O O . ALA A 1 95 ? 9.612 -12.483 -30.118 1.00 67.75 95 ALA A O 1
ATOM 732 N N . ALA A 1 96 ? 11.011 -11.717 -28.522 1.00 51.94 96 ALA A N 1
ATOM 733 C CA . ALA A 1 96 ? 10.270 -12.235 -27.368 1.00 51.94 96 ALA A CA 1
ATOM 734 C C . ALA A 1 96 ? 9.414 -11.164 -26.659 1.00 51.94 96 ALA A C 1
ATOM 736 O O . ALA A 1 96 ? 8.318 -11.459 -26.180 1.00 51.94 96 ALA A O 1
ATOM 737 N N . ASP A 1 97 ? 9.884 -9.919 -26.637 1.00 59.53 97 ASP A N 1
ATOM 738 C CA . ASP A 1 97 ? 9.275 -8.755 -26.005 1.00 59.53 97 ASP A CA 1
ATOM 739 C C . ASP A 1 97 ? 8.566 -7.879 -27.045 1.00 59.53 97 ASP A C 1
ATOM 741 O O . ASP A 1 97 ? 9.168 -7.311 -27.962 1.00 59.53 97 ASP A O 1
ATOM 745 N N . GLU A 1 98 ? 7.258 -7.678 -26.870 1.00 71.44 98 GLU A N 1
ATOM 746 C CA . GLU A 1 98 ? 6.546 -6.676 -27.656 1.00 71.44 98 GLU A CA 1
ATOM 747 C C . GLU A 1 98 ? 6.919 -5.276 -27.148 1.00 71.44 98 GLU A C 1
ATOM 749 O O . GLU A 1 98 ? 6.565 -4.871 -26.034 1.00 71.44 98 GLU A O 1
ATOM 754 N N . LEU A 1 99 ? 7.633 -4.502 -27.975 1.00 75.44 99 LEU A N 1
ATOM 755 C CA . LEU A 1 99 ? 8.007 -3.140 -27.612 1.00 75.44 99 LEU A CA 1
ATOM 756 C C . LEU A 1 99 ? 6.761 -2.316 -27.289 1.00 75.44 99 LEU A C 1
ATOM 758 O O . LEU A 1 99 ? 5.896 -2.072 -28.134 1.00 75.44 99 LEU A O 1
ATOM 762 N N . THR A 1 100 ? 6.733 -1.829 -26.056 1.00 73.19 100 THR A N 1
ATOM 763 C CA . THR A 1 100 ? 5.639 -1.047 -25.507 1.00 73.19 100 THR A CA 1
ATOM 764 C C . THR A 1 100 ? 5.115 0.039 -26.475 1.00 73.19 100 THR A C 1
ATOM 766 O O . THR A 1 100 ? 5.877 0.935 -26.863 1.00 73.19 100 THR A O 1
ATOM 769 N N . PRO A 1 101 ? 3.805 0.023 -26.826 1.00 74.25 101 PRO A N 1
ATOM 770 C CA . PRO A 1 101 ? 3.198 1.052 -27.666 1.00 74.25 101 PRO A CA 1
ATOM 771 C C . PRO A 1 101 ? 3.362 2.445 -27.059 1.00 74.25 101 PRO A C 1
ATOM 773 O O . PRO A 1 101 ? 3.197 2.611 -25.850 1.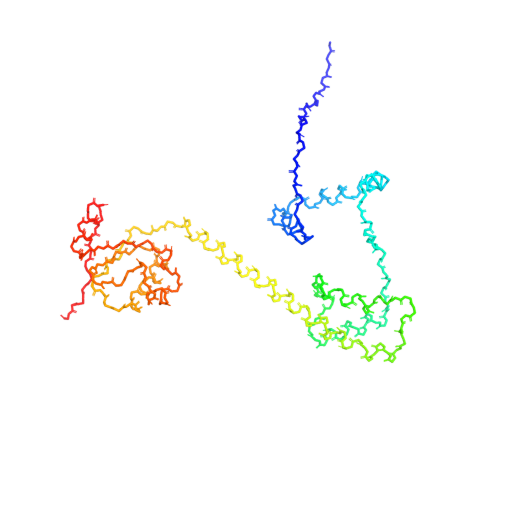00 74.25 101 PRO A O 1
ATOM 776 N N . GLY A 1 102 ? 3.625 3.449 -27.900 1.00 78.69 102 GLY A N 1
ATOM 777 C CA . GLY A 1 102 ? 3.798 4.839 -27.472 1.00 78.69 102 GLY A CA 1
ATOM 778 C C . GLY A 1 102 ? 5.201 5.384 -27.769 1.00 78.69 102 GLY A C 1
ATOM 779 O O . GLY A 1 102 ? 5.755 5.068 -28.824 1.00 78.69 102 GLY A O 1
ATOM 780 N N . PRO A 1 103 ? 5.777 6.229 -26.891 1.00 84.38 103 PRO A N 1
ATOM 781 C CA . PRO A 1 103 ? 7.094 6.837 -27.100 1.00 84.38 103 PRO A CA 1
ATOM 782 C C . PRO A 1 103 ? 8.240 5.862 -27.439 1.00 84.38 103 PRO A C 1
ATOM 784 O O . PRO A 1 103 ? 8.987 6.182 -28.364 1.00 84.38 103 PRO A O 1
ATOM 787 N N . PRO A 1 104 ? 8.374 4.678 -26.798 1.00 86.19 104 PRO A N 1
ATOM 788 C CA . PRO A 1 104 ? 9.450 3.734 -27.121 1.00 86.19 104 PRO A CA 1
ATOM 789 C C . PRO A 1 104 ? 9.347 3.241 -28.566 1.00 86.19 104 PRO A C 1
ATOM 791 O O . PRO A 1 104 ? 10.311 3.308 -29.326 1.00 86.19 104 PRO A O 1
ATOM 794 N N . ARG A 1 105 ? 8.138 2.832 -28.974 1.00 86.50 105 ARG A N 1
ATOM 795 C CA . ARG A 1 105 ? 7.848 2.388 -30.340 1.00 86.50 105 ARG A CA 1
ATOM 796 C C . ARG A 1 105 ? 8.072 3.484 -31.375 1.00 86.50 105 ARG A C 1
ATOM 798 O O . ARG A 1 105 ? 8.651 3.219 -32.420 1.00 86.50 105 ARG A O 1
ATOM 805 N N . LYS A 1 106 ? 7.687 4.726 -31.071 1.00 84.88 106 LYS A N 1
ATOM 806 C CA . LYS A 1 106 ? 7.954 5.875 -31.952 1.00 84.88 106 LYS A CA 1
ATOM 807 C C . LYS A 1 106 ? 9.449 6.136 -32.125 1.00 84.88 106 LYS A C 1
ATOM 809 O O . LYS A 1 106 ? 9.877 6.394 -33.245 1.00 84.88 106 LYS A O 1
ATOM 814 N N . ALA A 1 107 ? 10.228 6.073 -31.044 1.00 88.88 107 ALA A N 1
ATOM 815 C CA . ALA A 1 107 ? 11.676 6.249 -31.106 1.00 88.88 107 ALA A CA 1
ATOM 816 C C . ALA A 1 107 ? 12.327 5.148 -31.960 1.00 88.88 107 ALA A C 1
ATOM 818 O O . ALA A 1 107 ? 13.108 5.463 -32.858 1.00 88.88 107 ALA A O 1
ATOM 819 N N . TYR A 1 108 ? 11.912 3.891 -31.771 1.00 92.88 108 TYR A N 1
ATOM 820 C CA . TYR A 1 108 ? 12.345 2.771 -32.607 1.00 92.88 108 TYR A CA 1
ATOM 821 C C . TYR A 1 108 ? 12.020 3.010 -34.087 1.00 92.88 108 TYR A C 1
ATOM 823 O O . TYR A 1 108 ? 12.920 3.046 -34.925 1.00 92.88 108 TYR A O 1
ATOM 831 N N . ASP A 1 109 ? 10.743 3.242 -34.407 1.00 89.88 109 ASP A N 1
ATOM 832 C CA . ASP A 1 109 ? 10.282 3.397 -35.790 1.00 89.88 109 ASP A CA 1
ATOM 833 C C . ASP A 1 109 ? 10.913 4.624 -36.467 1.00 89.88 109 ASP A C 1
ATOM 835 O O . ASP A 1 109 ? 11.189 4.585 -37.663 1.00 89.88 109 ASP A O 1
ATOM 839 N N . SER A 1 110 ? 11.198 5.698 -35.719 1.00 90.25 110 SER A N 1
ATOM 840 C CA . SER A 1 110 ? 11.865 6.888 -36.265 1.00 90.25 110 SER A CA 1
ATOM 841 C C . SER A 1 110 ? 13.266 6.595 -36.795 1.00 90.25 110 SER A C 1
ATOM 843 O O . SER A 1 110 ? 13.678 7.193 -37.785 1.00 90.25 110 SER A O 1
ATOM 845 N N . PHE A 1 111 ? 13.979 5.651 -36.176 1.00 93.94 111 PHE A N 1
ATOM 846 C CA . PHE A 1 111 ? 15.292 5.237 -36.643 1.00 93.94 111 PHE A CA 1
ATOM 847 C C . PHE A 1 111 ? 15.199 4.080 -37.633 1.00 93.94 111 PHE A C 1
ATOM 849 O O . PHE A 1 111 ? 15.825 4.149 -38.683 1.00 93.94 111 PHE A O 1
ATOM 856 N N . ALA A 1 112 ? 14.422 3.037 -37.350 1.00 92.94 112 ALA A N 1
ATOM 857 C CA . ALA A 1 112 ? 14.352 1.843 -38.192 1.00 92.94 112 ALA A CA 1
ATOM 858 C C . ALA A 1 112 ? 13.668 2.088 -39.552 1.00 92.94 112 ALA A C 1
ATOM 860 O O . ALA A 1 112 ? 13.892 1.325 -40.492 1.00 92.94 112 ALA A O 1
ATOM 861 N N . ARG A 1 113 ? 12.851 3.147 -39.671 1.00 92.06 113 ARG A N 1
ATOM 862 C CA . ARG A 1 113 ? 12.098 3.517 -40.884 1.00 92.06 113 ARG A CA 1
ATOM 863 C C . ARG A 1 113 ? 12.482 4.934 -41.347 1.00 92.06 113 ARG A C 1
ATOM 865 O O . ARG A 1 113 ? 11.681 5.869 -41.169 1.00 92.06 113 ARG A O 1
ATOM 872 N N . PRO A 1 114 ? 13.705 5.102 -41.891 1.00 91.50 114 PRO A N 1
ATOM 873 C CA . PRO A 1 114 ? 14.244 6.404 -42.281 1.00 91.50 114 PRO A CA 1
ATOM 874 C C . PRO A 1 114 ? 13.337 7.116 -43.286 1.00 91.50 114 PRO A C 1
ATOM 876 O O . PRO A 1 114 ? 12.604 6.477 -44.044 1.00 91.50 114 PRO A O 1
ATOM 879 N N . ARG A 1 115 ? 13.364 8.448 -43.277 1.00 89.25 115 ARG A N 1
ATOM 880 C CA . ARG A 1 115 ? 12.765 9.265 -44.340 1.00 89.25 115 ARG A CA 1
ATOM 881 C C . ARG A 1 115 ? 13.649 9.251 -45.586 1.00 89.25 115 ARG A C 1
ATOM 883 O O . ARG A 1 115 ? 14.846 8.977 -45.503 1.00 89.25 115 ARG A O 1
ATOM 890 N N . ASP A 1 116 ? 13.064 9.614 -46.720 1.00 84.12 116 ASP A N 1
ATOM 891 C CA . ASP A 1 116 ? 13.814 9.778 -47.962 1.00 84.12 116 ASP A CA 1
ATOM 892 C C . ASP A 1 116 ? 14.934 10.814 -47.772 1.00 84.12 116 ASP A C 1
ATOM 894 O O . ASP A 1 116 ? 14.711 11.902 -47.237 1.00 84.12 116 ASP A O 1
ATOM 898 N N . GLY A 1 117 ? 16.156 10.450 -48.167 1.00 85.12 117 GLY A N 1
ATOM 899 C CA . GLY A 1 117 ? 17.351 11.287 -48.015 1.00 85.12 117 GLY A CA 1
ATOM 900 C C . GLY A 1 117 ? 18.059 11.201 -46.656 1.00 85.12 117 GLY A C 1
ATOM 901 O O . GLY A 1 117 ? 19.092 11.845 -46.481 1.00 85.12 117 GLY A O 1
ATOM 902 N N . GLU A 1 118 ? 17.571 10.410 -45.692 1.00 87.00 118 GLU A N 1
ATOM 903 C CA . GLU A 1 118 ? 18.320 10.174 -44.451 1.00 87.00 118 GLU A CA 1
ATOM 904 C C . GLU A 1 118 ? 19.581 9.319 -44.681 1.00 87.00 118 GLU A C 1
ATOM 906 O O . GLU A 1 118 ? 19.554 8.354 -45.452 1.00 87.00 118 GLU A O 1
ATOM 911 N N . PRO A 1 119 ? 20.681 9.596 -43.953 1.00 89.69 119 PRO A N 1
ATOM 912 C CA . PRO A 1 119 ? 21.902 8.808 -44.054 1.00 89.69 119 PRO A CA 1
ATOM 913 C C . PRO A 1 119 ? 21.662 7.366 -43.592 1.00 89.69 119 PRO A C 1
ATOM 915 O O . PRO A 1 119 ? 21.211 7.110 -42.474 1.00 89.69 119 PRO A O 1
ATOM 918 N N . CYS A 1 120 ? 21.988 6.414 -44.462 1.00 88.75 120 CYS A N 1
ATOM 919 C CA . CYS A 1 120 ? 21.819 4.981 -44.209 1.00 88.75 120 CYS A CA 1
ATOM 920 C C . CYS A 1 120 ? 23.112 4.173 -44.400 1.00 88.75 120 CYS A C 1
ATOM 922 O O . CYS A 1 120 ? 23.062 2.950 -44.403 1.00 88.75 120 CYS A O 1
ATOM 924 N N . GLY A 1 121 ? 24.259 4.847 -44.537 1.00 91.12 121 GLY A N 1
ATOM 925 C CA . GLY A 1 121 ? 25.556 4.186 -44.687 1.00 91.12 121 GLY A CA 1
ATOM 926 C C . GLY A 1 121 ? 25.996 3.447 -43.422 1.00 91.12 121 GLY A C 1
ATOM 927 O O . GLY A 1 121 ? 25.706 3.885 -42.306 1.00 91.12 121 GLY A O 1
ATOM 928 N N . ASP A 1 122 ? 26.732 2.356 -43.606 1.00 92.19 122 ASP A N 1
ATOM 929 C CA . ASP A 1 122 ? 27.099 1.401 -42.555 1.00 92.19 122 ASP A CA 1
ATOM 930 C C . ASP A 1 122 ? 27.751 2.062 -41.335 1.00 92.19 122 ASP A C 1
ATOM 932 O O . ASP A 1 122 ? 27.342 1.818 -40.200 1.00 92.19 122 ASP A O 1
ATOM 936 N N . GLU A 1 123 ? 28.706 2.969 -41.558 1.00 93.50 123 GLU A N 1
ATOM 937 C CA . GLU A 1 123 ? 29.401 3.684 -40.482 1.00 93.50 123 GLU A CA 1
ATOM 938 C C . GLU A 1 123 ? 28.443 4.553 -39.649 1.00 93.50 123 GLU A C 1
ATOM 940 O O . GLU A 1 123 ? 28.515 4.580 -38.416 1.00 93.50 123 GLU A O 1
ATOM 945 N N . TYR A 1 124 ? 27.514 5.245 -40.315 1.00 94.19 124 TYR A N 1
ATOM 946 C CA . TYR A 1 124 ? 26.509 6.067 -39.646 1.00 94.19 124 TYR A CA 1
ATOM 947 C C . TYR A 1 124 ? 25.580 5.196 -38.799 1.00 94.19 124 TYR A C 1
ATOM 949 O O . TYR A 1 124 ? 25.338 5.499 -37.626 1.00 94.19 124 TYR A O 1
ATOM 957 N N . VAL A 1 125 ? 25.075 4.104 -39.378 1.00 94.38 125 VAL A N 1
ATOM 958 C CA . VAL A 1 125 ? 24.131 3.213 -38.698 1.00 94.38 125 VAL A CA 1
ATOM 959 C C . VAL A 1 125 ? 24.797 2.539 -37.498 1.00 94.38 125 VAL A C 1
ATOM 961 O O . VAL A 1 125 ? 24.213 2.548 -36.414 1.00 94.38 125 VAL A O 1
ATOM 964 N N . ALA A 1 126 ? 26.031 2.051 -37.650 1.00 93.81 126 ALA A N 1
ATOM 965 C CA . ALA A 1 126 ? 26.796 1.420 -36.575 1.00 93.81 126 ALA A CA 1
ATOM 966 C C . ALA A 1 126 ? 27.050 2.368 -35.393 1.00 93.81 126 ALA A C 1
ATOM 968 O O . ALA A 1 126 ? 26.937 1.962 -34.237 1.00 93.81 126 ALA A O 1
ATOM 969 N N . LYS A 1 127 ? 27.325 3.651 -35.661 1.00 94.81 127 LYS A N 1
ATOM 970 C CA . LYS A 1 127 ? 27.495 4.667 -34.608 1.00 94.81 127 LYS A CA 1
ATOM 971 C C . LYS A 1 127 ? 26.172 5.063 -33.952 1.00 94.81 127 LYS A C 1
ATOM 973 O O . LYS A 1 127 ? 26.135 5.333 -32.751 1.00 94.81 127 LYS A O 1
ATOM 978 N N . LYS A 1 128 ? 25.084 5.149 -34.725 1.00 95.81 128 LYS A N 1
ATOM 979 C CA . LYS A 1 128 ? 23.814 5.718 -34.249 1.00 95.81 128 LYS A CA 1
ATOM 980 C C . LYS A 1 128 ? 22.908 4.700 -33.558 1.00 95.81 128 LYS A C 1
ATOM 982 O O . LYS A 1 128 ? 22.234 5.073 -32.597 1.00 95.81 128 LYS A O 1
ATOM 987 N N . ALA A 1 129 ? 22.907 3.442 -33.997 1.00 95.19 129 ALA A N 1
ATOM 988 C CA . ALA A 1 129 ? 22.019 2.405 -33.472 1.00 95.19 129 ALA A CA 1
ATOM 989 C C . ALA A 1 129 ? 22.126 2.207 -31.942 1.00 95.19 129 ALA A C 1
ATOM 991 O O . ALA A 1 129 ? 21.078 2.216 -31.294 1.00 95.19 129 ALA A O 1
ATOM 992 N N . PRO A 1 130 ? 23.322 2.150 -31.315 1.00 96.38 130 PRO A N 1
ATOM 993 C CA . PRO A 1 130 ? 23.433 1.989 -29.860 1.00 96.38 130 PRO A CA 1
ATOM 994 C C . PRO A 1 130 ? 22.832 3.156 -29.065 1.00 96.38 130 PRO A C 1
ATOM 996 O O . PRO A 1 130 ? 22.217 2.952 -28.020 1.00 96.38 130 PRO A O 1
ATOM 999 N N . LEU A 1 131 ? 22.960 4.386 -29.573 1.00 96.62 131 LEU A N 1
ATOM 1000 C CA . LEU A 1 131 ? 22.405 5.581 -28.926 1.00 96.62 131 LEU A CA 1
ATOM 1001 C C . LEU A 1 131 ? 20.874 5.561 -28.948 1.00 96.62 131 LEU A C 1
ATOM 1003 O O . LEU A 1 131 ? 20.222 5.877 -27.953 1.00 96.62 131 LEU A O 1
ATOM 1007 N N . ILE A 1 132 ? 20.295 5.159 -30.082 1.00 96.12 132 ILE A N 1
ATOM 1008 C CA . ILE A 1 132 ? 18.844 5.006 -30.197 1.00 96.12 132 ILE A CA 1
ATOM 1009 C C . ILE A 1 132 ? 18.358 3.841 -29.334 1.00 96.12 132 ILE A C 1
ATOM 1011 O O . ILE A 1 132 ? 17.330 3.980 -28.674 1.00 96.12 132 ILE A O 1
ATOM 1015 N N . ALA A 1 133 ? 19.105 2.737 -29.260 1.00 96.12 133 ALA A N 1
ATOM 1016 C CA . ALA A 1 133 ? 18.776 1.610 -28.391 1.00 96.12 133 ALA A CA 1
ATOM 1017 C C . ALA A 1 133 ? 18.683 2.037 -26.920 1.00 96.12 133 ALA A C 1
ATOM 1019 O O . ALA A 1 133 ? 17.706 1.709 -26.251 1.00 96.12 133 ALA A O 1
ATOM 1020 N N . GLN A 1 134 ? 19.635 2.839 -26.430 1.00 96.88 134 GLN A N 1
ATOM 1021 C CA . GLN A 1 134 ? 19.586 3.395 -25.071 1.00 96.88 134 GLN A CA 1
ATOM 1022 C C . GLN A 1 134 ? 18.336 4.253 -24.841 1.00 96.88 134 GLN A C 1
ATOM 1024 O O . GLN A 1 134 ? 17.666 4.104 -23.818 1.00 96.88 134 GLN A O 1
ATOM 1029 N N . GLN A 1 135 ? 17.986 5.117 -25.799 1.00 96.44 135 GLN A N 1
ATOM 1030 C CA . GLN A 1 135 ? 16.782 5.945 -25.715 1.00 96.44 135 GLN A CA 1
ATOM 1031 C C . GLN A 1 135 ? 15.506 5.092 -25.694 1.00 96.44 135 GLN A C 1
ATOM 1033 O O . GLN A 1 135 ? 14.628 5.306 -24.855 1.00 96.44 135 GLN A O 1
ATOM 1038 N N . VAL A 1 136 ? 15.398 4.121 -26.601 1.00 94.06 136 VAL A N 1
ATOM 1039 C CA . VAL A 1 136 ? 14.258 3.201 -26.676 1.00 94.06 136 VAL A CA 1
ATOM 1040 C C . VAL A 1 136 ? 14.148 2.396 -25.383 1.00 94.06 136 VAL A C 1
ATOM 1042 O O . VAL A 1 136 ? 13.059 2.318 -24.819 1.00 94.06 136 VAL A O 1
ATOM 1045 N N . ALA A 1 137 ? 15.260 1.872 -24.866 1.00 93.50 137 ALA A N 1
ATOM 1046 C CA . ALA A 1 137 ? 15.288 1.102 -23.629 1.00 93.50 137 ALA A CA 1
ATOM 1047 C C . ALA A 1 137 ? 14.872 1.935 -22.413 1.00 93.50 137 ALA A C 1
ATOM 1049 O O . ALA A 1 137 ? 14.061 1.480 -21.604 1.00 93.50 137 ALA A O 1
ATOM 1050 N N . PHE A 1 138 ? 15.371 3.167 -22.304 1.00 94.38 138 PHE A N 1
ATOM 1051 C CA . PHE A 1 138 ? 14.963 4.102 -21.259 1.00 94.38 138 PHE A CA 1
ATOM 1052 C C . PHE A 1 138 ? 13.448 4.342 -21.288 1.00 94.38 138 PHE A C 1
ATOM 1054 O O . PHE A 1 138 ? 12.766 4.157 -20.277 1.00 94.38 138 PHE A O 1
ATOM 1061 N N . LEU A 1 139 ? 12.907 4.688 -22.460 1.00 90.56 139 LEU A N 1
ATOM 1062 C CA . LEU A 1 139 ? 11.475 4.938 -22.625 1.00 90.56 139 LEU A CA 1
ATOM 1063 C C . LEU A 1 139 ? 10.647 3.678 -22.347 1.00 90.56 139 LEU A C 1
ATOM 1065 O O . LEU A 1 139 ? 9.581 3.763 -21.740 1.00 90.56 139 LEU A O 1
ATOM 1069 N N . HIS A 1 140 ? 11.119 2.513 -22.793 1.00 88.06 140 HIS A N 1
ATOM 1070 C CA . HIS A 1 140 ? 10.433 1.238 -22.611 1.00 88.06 140 HIS A CA 1
ATOM 1071 C C . HIS A 1 140 ? 10.299 0.889 -21.128 1.00 88.06 140 HIS A C 1
ATOM 1073 O O . HIS A 1 140 ? 9.190 0.633 -20.657 1.00 88.06 140 HIS A O 1
ATOM 1079 N N . ARG A 1 141 ? 11.400 0.967 -20.372 1.00 89.19 141 ARG A N 1
ATOM 1080 C CA . ARG A 1 141 ? 11.400 0.718 -18.923 1.00 89.19 141 ARG A CA 1
ATOM 1081 C C . ARG A 1 141 ? 10.535 1.727 -18.173 1.00 89.19 141 ARG A C 1
ATOM 1083 O O . ARG A 1 141 ? 9.810 1.336 -17.264 1.00 89.19 141 ARG A O 1
ATOM 1090 N N . HIS A 1 142 ? 10.573 3.000 -18.568 1.00 86.88 142 HIS A N 1
ATOM 1091 C CA . HIS A 1 142 ? 9.741 4.037 -17.959 1.00 86.88 142 HIS A CA 1
ATOM 1092 C C . HIS A 1 142 ? 8.244 3.757 -18.154 1.00 86.88 142 HIS A C 1
ATOM 1094 O O . HIS A 1 142 ? 7.463 3.833 -17.208 1.00 86.88 142 HIS A O 1
ATOM 1100 N N . GLU A 1 143 ? 7.836 3.382 -19.366 1.00 82.12 143 GLU A N 1
ATOM 1101 C CA . GLU A 1 143 ? 6.432 3.088 -19.655 1.00 82.12 143 GLU A CA 1
ATOM 1102 C C . GLU A 1 143 ? 5.969 1.777 -18.995 1.00 82.12 143 GLU A C 1
ATOM 1104 O O . GLU A 1 143 ? 4.835 1.703 -18.519 1.00 82.12 143 GLU A O 1
ATOM 1109 N N . LEU A 1 144 ? 6.841 0.767 -18.884 1.00 80.00 144 LEU A N 1
ATOM 1110 C CA . LEU A 1 144 ? 6.564 -0.429 -18.080 1.00 80.00 144 LEU A CA 1
ATOM 1111 C C . LEU A 1 144 ? 6.390 -0.091 -16.595 1.00 80.00 144 LEU A C 1
ATOM 1113 O O . LEU A 1 144 ? 5.427 -0.543 -15.980 1.00 80.00 144 LEU A O 1
ATOM 1117 N N . ALA A 1 145 ? 7.274 0.732 -16.024 1.00 77.00 145 ALA A N 1
ATOM 1118 C CA . ALA A 1 145 ? 7.175 1.164 -14.630 1.00 77.00 145 ALA A CA 1
ATOM 1119 C C . ALA A 1 145 ? 5.857 1.905 -14.366 1.00 77.00 145 ALA A C 1
ATOM 1121 O O . ALA A 1 145 ? 5.133 1.557 -13.435 1.00 77.00 145 ALA A O 1
ATOM 1122 N N . ARG A 1 146 ? 5.494 2.846 -15.244 1.00 74.00 146 ARG A N 1
ATOM 1123 C CA . ARG A 1 146 ? 4.226 3.584 -15.174 1.00 74.00 146 ARG A CA 1
ATOM 1124 C C . ARG A 1 146 ? 3.004 2.664 -15.260 1.00 74.00 146 ARG A C 1
ATOM 1126 O O . ARG A 1 146 ? 2.023 2.860 -14.546 1.00 74.00 146 ARG A O 1
ATOM 1133 N N . ARG A 1 147 ? 3.036 1.649 -16.128 1.00 68.81 147 ARG A N 1
ATOM 1134 C CA . ARG A 1 147 ? 1.955 0.650 -16.224 1.00 68.81 147 ARG A CA 1
ATOM 1135 C C . ARG A 1 147 ? 1.864 -0.219 -14.978 1.00 68.81 147 ARG A C 1
ATOM 1137 O O . ARG A 1 147 ? 0.761 -0.478 -14.512 1.00 68.81 147 ARG A O 1
ATOM 1144 N N . ASN A 1 148 ? 2.998 -0.627 -14.421 1.00 71.81 148 ASN A N 1
ATOM 1145 C CA . ASN A 1 148 ? 3.034 -1.414 -13.192 1.00 71.81 148 ASN A CA 1
ATOM 1146 C C . ASN A 1 148 ? 2.532 -0.613 -11.982 1.00 71.81 148 ASN A C 1
ATOM 1148 O O . ASN A 1 148 ? 1.868 -1.177 -11.117 1.00 71.81 148 ASN A O 1
ATOM 1152 N N . GLU A 1 149 ? 2.795 0.692 -11.934 1.00 65.88 149 GLU A N 1
ATOM 1153 C CA . GLU A 1 149 ? 2.221 1.594 -10.929 1.00 65.88 149 GLU A CA 1
ATOM 1154 C C . GLU A 1 149 ? 0.689 1.651 -11.031 1.00 65.88 149 GLU A C 1
ATOM 1156 O O . GLU A 1 149 ? -0.007 1.503 -10.027 1.00 65.88 149 GLU A O 1
ATOM 1161 N N . LEU A 1 150 ? 0.149 1.771 -12.250 1.00 60.84 150 LEU A N 1
ATOM 1162 C CA . LEU A 1 150 ? -1.297 1.715 -12.484 1.00 60.84 150 LEU A CA 1
ATOM 1163 C C . LEU A 1 150 ? -1.904 0.375 -12.047 1.00 60.84 150 LEU A C 1
ATOM 1165 O O . LEU A 1 150 ? -2.957 0.374 -11.414 1.00 60.84 150 LEU A O 1
ATOM 1169 N N . LEU A 1 151 ? -1.247 -0.749 -12.352 1.00 56.81 151 LEU A N 1
ATOM 1170 C CA . LEU A 1 151 ? -1.715 -2.081 -11.951 1.00 56.81 151 LEU A CA 1
ATOM 1171 C C . LEU A 1 151 ? -1.763 -2.234 -10.424 1.00 56.81 151 LEU A C 1
ATOM 1173 O O . LEU A 1 151 ? -2.780 -2.677 -9.898 1.00 56.81 151 LEU A O 1
ATOM 1177 N N . ARG A 1 152 ? -0.724 -1.785 -9.704 1.00 55.97 152 ARG A N 1
ATOM 1178 C CA . ARG A 1 152 ? -0.701 -1.813 -8.229 1.00 55.97 152 ARG A CA 1
ATOM 1179 C C . ARG A 1 152 ? -1.860 -1.022 -7.618 1.00 55.97 152 ARG A C 1
ATOM 1181 O O . ARG A 1 152 ? -2.542 -1.528 -6.735 1.00 55.97 152 ARG A O 1
ATOM 1188 N N . ASN A 1 153 ? -2.126 0.177 -8.134 1.00 59.16 153 ASN A N 1
ATOM 1189 C CA . ASN A 1 153 ? -3.204 1.026 -7.620 1.00 59.16 153 ASN A CA 1
ATOM 1190 C C . ASN A 1 153 ? -4.599 0.424 -7.860 1.00 59.16 153 ASN A C 1
ATOM 1192 O O . ASN A 1 153 ? -5.486 0.570 -7.019 1.00 59.16 153 ASN A O 1
ATOM 1196 N N . VAL A 1 154 ? -4.803 -0.247 -8.999 1.00 58.84 154 VAL A N 1
ATOM 1197 C CA . VAL A 1 154 ? -6.070 -0.930 -9.305 1.00 58.84 154 VAL A CA 1
ATOM 1198 C C . VAL A 1 154 ? -6.267 -2.140 -8.392 1.00 58.84 154 VAL A C 1
ATOM 1200 O O . VAL A 1 154 ? -7.339 -2.275 -7.805 1.00 58.84 154 VAL A O 1
ATOM 1203 N N . ASP A 1 155 ? -5.235 -2.966 -8.207 1.00 59.62 155 ASP A N 1
ATOM 1204 C CA . ASP A 1 155 ? -5.299 -4.140 -7.330 1.00 59.62 155 ASP A CA 1
ATOM 1205 C C . ASP A 1 155 ? -5.586 -3.751 -5.872 1.00 59.62 155 ASP A C 1
ATOM 1207 O O . ASP A 1 155 ? -6.377 -4.408 -5.189 1.00 59.62 155 ASP A O 1
ATOM 1211 N N . ASP A 1 156 ? -4.967 -2.675 -5.383 1.00 61.41 156 ASP A N 1
ATOM 1212 C CA . ASP A 1 156 ? -5.199 -2.175 -4.027 1.00 61.41 156 ASP A CA 1
ATOM 1213 C C . ASP A 1 156 ? -6.624 -1.628 -3.864 1.00 61.41 156 ASP A C 1
ATOM 1215 O O . ASP A 1 156 ? -7.275 -1.898 -2.850 1.00 61.41 156 ASP A O 1
ATOM 1219 N N . ALA A 1 157 ? -7.158 -0.940 -4.879 1.00 61.88 157 ALA A N 1
ATOM 1220 C CA . ALA A 1 157 ? -8.539 -0.464 -4.882 1.00 61.88 157 ALA A CA 1
ATOM 1221 C C . ALA A 1 157 ? -9.556 -1.619 -4.925 1.00 61.88 157 ALA A C 1
ATOM 1223 O O . ALA A 1 157 ? -10.521 -1.614 -4.156 1.00 61.88 157 ALA A O 1
ATOM 1224 N N . GLU A 1 158 ? -9.342 -2.636 -5.764 1.00 65.94 158 GLU A N 1
ATOM 1225 C CA . GLU A 1 158 ? -10.207 -3.821 -5.825 1.00 65.94 158 GLU A CA 1
ATOM 1226 C C . GLU A 1 158 ? -10.167 -4.624 -4.520 1.00 65.94 158 GLU A C 1
ATOM 1228 O O . GLU A 1 158 ? -11.215 -5.046 -4.014 1.00 65.94 158 GLU A O 1
ATOM 1233 N N . LYS A 1 159 ? -8.983 -4.794 -3.918 1.00 63.25 159 LYS A N 1
ATOM 1234 C CA . LYS A 1 159 ? -8.841 -5.419 -2.594 1.00 63.25 159 LYS A CA 1
ATOM 1235 C C . LYS A 1 159 ? -9.537 -4.606 -1.512 1.00 63.25 159 LYS A C 1
ATOM 1237 O O . LYS A 1 159 ? -10.224 -5.199 -0.679 1.00 63.25 159 LYS A O 1
ATOM 1242 N N . ALA A 1 160 ? -9.403 -3.280 -1.521 1.00 63.78 160 ALA A N 1
ATOM 1243 C CA . ALA A 1 160 ? -10.094 -2.403 -0.581 1.00 63.78 160 ALA A CA 1
ATOM 1244 C C . ALA A 1 160 ? -11.619 -2.530 -0.722 1.00 63.78 160 ALA A C 1
ATOM 1246 O O . ALA A 1 160 ? -12.307 -2.705 0.284 1.00 63.78 160 ALA A O 1
ATOM 1247 N N . LEU A 1 161 ? -12.142 -2.549 -1.954 1.00 65.62 161 LEU A N 1
ATOM 1248 C CA . LEU A 1 161 ? -13.570 -2.734 -2.225 1.00 65.62 161 LEU A CA 1
ATOM 1249 C C . LEU A 1 161 ? -14.059 -4.118 -1.774 1.00 65.62 161 LEU A C 1
ATOM 1251 O O . LEU A 1 161 ? -15.100 -4.245 -1.131 1.00 65.62 161 LEU A O 1
ATOM 1255 N N . THR A 1 162 ? -13.292 -5.166 -2.071 1.00 67.94 162 THR A N 1
ATOM 1256 C CA . THR A 1 162 ? -13.606 -6.545 -1.671 1.00 67.94 162 THR A CA 1
ATOM 1257 C C . THR A 1 162 ? -13.608 -6.681 -0.152 1.00 67.94 162 THR A C 1
ATOM 1259 O O . THR A 1 162 ? -14.517 -7.275 0.427 1.00 67.94 162 THR A O 1
ATOM 1262 N N . ASN A 1 163 ? -12.614 -6.100 0.520 1.00 65.94 163 ASN A N 1
ATOM 1263 C CA . ASN A 1 163 ? -12.535 -6.109 1.973 1.00 65.94 163 ASN A CA 1
ATOM 1264 C C . ASN A 1 163 ? -13.633 -5.254 2.603 1.00 65.94 163 ASN A C 1
ATOM 1266 O O . ASN A 1 163 ? -14.159 -5.660 3.630 1.00 65.94 163 ASN A O 1
ATOM 1270 N N . ALA A 1 164 ? -14.042 -4.131 2.008 1.00 67.19 164 ALA A N 1
ATOM 1271 C CA . ALA A 1 164 ? -15.151 -3.324 2.517 1.00 67.19 164 ALA A CA 1
ATOM 1272 C C . ALA A 1 164 ? -16.455 -4.135 2.632 1.00 67.19 164 ALA A C 1
ATOM 1274 O O . ALA A 1 164 ? -17.125 -4.048 3.658 1.00 67.19 164 ALA A O 1
ATOM 1275 N N . HIS A 1 165 ? -16.754 -4.989 1.646 1.00 68.88 165 HIS A N 1
ATOM 1276 C CA . HIS A 1 165 ? -17.958 -5.831 1.630 1.00 68.88 165 HIS A CA 1
ATOM 1277 C C . HIS A 1 165 ? -17.888 -7.073 2.531 1.00 68.88 165 HIS A C 1
ATOM 1279 O O . HIS A 1 165 ? -18.918 -7.701 2.779 1.00 68.88 165 HIS A O 1
ATOM 1285 N N . LYS A 1 166 ? -16.707 -7.459 3.031 1.00 74.50 166 LYS A N 1
ATOM 1286 C CA . LYS A 1 166 ? -16.608 -8.606 3.944 1.00 74.50 166 LYS A CA 1
ATOM 1287 C C . LYS A 1 166 ? -17.283 -8.277 5.279 1.00 74.50 166 LYS A C 1
ATOM 1289 O O . LYS A 1 166 ? -16.978 -7.228 5.859 1.00 74.50 166 LYS A O 1
ATOM 1294 N N . PRO A 1 167 ? -18.135 -9.168 5.811 1.00 76.44 167 PRO A N 1
ATOM 1295 C CA . PRO A 1 167 ? -18.774 -8.943 7.098 1.00 76.44 167 PRO A CA 1
ATOM 1296 C C . PRO A 1 167 ? -17.713 -8.792 8.193 1.00 76.44 167 PRO A C 1
ATOM 1298 O O . PRO A 1 167 ? -16.677 -9.459 8.178 1.00 76.44 167 PRO A O 1
ATOM 1301 N N . ARG A 1 168 ? -17.955 -7.871 9.125 1.00 83.81 168 ARG A N 1
ATOM 1302 C CA . ARG A 1 168 ? -17.139 -7.727 10.334 1.00 83.81 168 ARG A CA 1
ATOM 1303 C C . ARG A 1 168 ? -17.582 -8.752 11.365 1.00 83.81 168 ARG A C 1
ATOM 1305 O O . ARG A 1 168 ? -18.760 -9.108 11.423 1.00 83.81 168 ARG A O 1
ATOM 1312 N N . HIS A 1 169 ? -16.648 -9.204 12.189 1.00 85.19 169 HIS A N 1
ATOM 1313 C CA . HIS A 1 169 ? -17.017 -10.014 13.340 1.00 85.19 169 HIS A CA 1
ATOM 1314 C C . HIS A 1 169 ? -17.756 -9.133 14.345 1.00 85.19 169 HIS A C 1
ATOM 1316 O O . HIS A 1 169 ? -17.403 -7.967 14.533 1.00 85.19 169 HIS A O 1
ATOM 1322 N N . ASN A 1 170 ? -18.772 -9.690 15.006 1.00 85.88 170 ASN A N 1
ATOM 1323 C CA . ASN A 1 170 ? -19.511 -8.995 16.058 1.00 85.88 170 ASN A CA 1
ATOM 1324 C C . ASN A 1 170 ? -18.700 -8.966 17.368 1.00 85.88 170 AS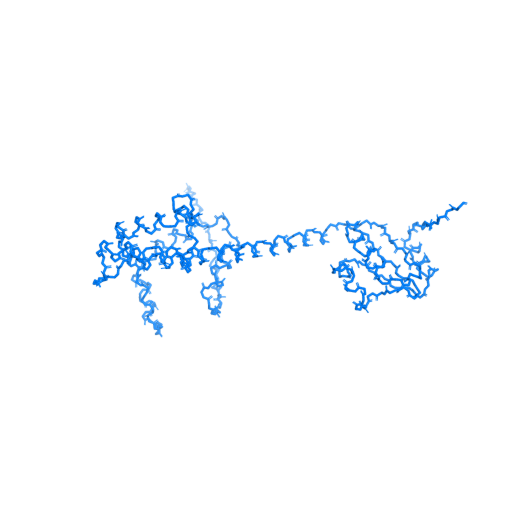N A C 1
ATOM 1326 O O . ASN A 1 170 ? -19.113 -9.496 18.394 1.00 85.88 170 ASN A O 1
ATOM 1330 N N . ILE A 1 171 ? -17.494 -8.409 17.286 1.00 87.25 171 ILE A N 1
ATOM 1331 C CA . ILE A 1 171 ? -16.526 -8.256 18.367 1.00 87.25 171 ILE A CA 1
ATOM 1332 C C . ILE A 1 171 ? -16.161 -6.774 18.408 1.00 87.25 171 ILE A C 1
ATOM 1334 O O . ILE A 1 171 ? -15.870 -6.161 17.378 1.00 87.25 171 ILE A O 1
ATOM 1338 N N . THR A 1 172 ? -16.195 -6.194 19.605 1.00 87.69 172 THR A N 1
ATOM 1339 C CA . THR A 1 172 ? -15.786 -4.807 19.845 1.00 87.69 172 THR A CA 1
ATOM 1340 C C . THR A 1 172 ? -14.699 -4.788 20.907 1.00 87.69 172 THR A C 1
ATOM 1342 O O . THR A 1 172 ? -14.918 -5.285 22.010 1.00 87.69 172 THR A O 1
ATOM 1345 N N . LEU A 1 173 ? -13.542 -4.212 20.585 1.00 90.06 173 LEU A N 1
ATOM 1346 C CA . LEU A 1 173 ? -12.473 -3.978 21.552 1.00 90.06 173 LEU A CA 1
ATOM 1347 C C . LEU A 1 173 ? -12.766 -2.694 22.327 1.00 90.06 173 LEU A C 1
ATOM 1349 O O . LEU A 1 173 ? -12.885 -1.627 21.726 1.00 90.06 173 LEU A O 1
ATOM 1353 N N . VAL A 1 174 ? -12.875 -2.791 23.650 1.00 89.56 174 VAL A N 1
ATOM 1354 C CA . VAL A 1 174 ? -13.044 -1.630 24.531 1.00 89.56 174 VAL A CA 1
ATOM 1355 C C . VAL A 1 174 ? -11.670 -1.194 25.026 1.00 89.56 174 VAL A C 1
ATOM 1357 O O . VAL A 1 174 ? -10.982 -1.956 25.699 1.00 89.56 174 VAL A O 1
ATOM 1360 N N . LEU A 1 175 ? -11.259 0.020 24.665 1.00 91.75 175 LEU A N 1
ATOM 1361 C CA . LEU A 1 175 ? -9.971 0.598 25.037 1.00 91.75 175 LEU A CA 1
ATOM 1362 C C . LEU A 1 175 ? -10.173 1.519 26.236 1.00 91.75 175 LEU A C 1
ATOM 1364 O O . LEU A 1 175 ? -10.623 2.657 26.091 1.00 91.75 175 LEU A O 1
ATOM 1368 N N . ASP A 1 176 ? -9.879 0.985 27.416 1.00 87.50 176 ASP A N 1
ATOM 1369 C CA . ASP A 1 176 ? -10.039 1.678 28.688 1.00 87.50 176 ASP A CA 1
ATOM 1370 C C . ASP A 1 176 ? -8.837 2.586 28.967 1.00 87.50 176 ASP A C 1
ATOM 1372 O O . ASP A 1 176 ? -7.739 2.098 29.234 1.00 87.50 176 ASP A O 1
ATOM 1376 N N . ASN A 1 177 ? -9.050 3.906 28.902 1.00 85.31 177 ASN A N 1
ATOM 1377 C CA . ASN A 1 177 ? -8.101 4.916 29.378 1.00 85.31 177 ASN A CA 1
ATOM 1378 C C . ASN A 1 177 ? -6.649 4.710 28.872 1.00 85.31 177 ASN A C 1
ATOM 1380 O O . ASN A 1 177 ? -5.668 4.896 29.599 1.00 85.31 177 ASN A O 1
ATOM 1384 N N . LEU A 1 178 ? -6.488 4.331 27.598 1.00 84.44 178 LEU A N 1
ATOM 1385 C CA . LEU A 1 178 ? -5.178 4.100 26.990 1.00 84.44 178 LEU A CA 1
ATOM 1386 C C . LEU A 1 178 ? -4.498 5.424 26.631 1.00 84.44 178 LEU A C 1
ATOM 1388 O O . LEU A 1 178 ? -4.899 6.132 25.711 1.00 84.44 178 LEU A O 1
ATOM 1392 N N . ARG A 1 179 ? -3.395 5.724 27.319 1.00 86.00 179 ARG A N 1
ATOM 1393 C CA . ARG A 1 179 ? -2.648 6.982 27.149 1.00 86.00 179 ARG A CA 1
ATOM 1394 C C . ARG A 1 179 ? -1.810 7.056 25.864 1.00 86.00 179 ARG A C 1
ATOM 1396 O O . ARG A 1 179 ? -1.553 8.144 25.358 1.00 86.00 179 ARG A O 1
ATOM 1403 N N . SER A 1 180 ? -1.314 5.923 25.362 1.00 91.31 180 SER A N 1
ATOM 1404 C CA . SER A 1 180 ? -0.364 5.897 24.239 1.00 91.31 180 SER A CA 1
ATOM 1405 C C . SER A 1 180 ? -1.077 5.848 22.887 1.00 91.31 180 SER A C 1
ATOM 1407 O O . SER A 1 180 ? -1.557 4.795 22.474 1.00 91.31 180 SER A O 1
ATOM 1409 N N . ALA A 1 181 ? -1.058 6.957 22.144 1.00 91.31 181 ALA A N 1
ATOM 1410 C CA . ALA A 1 181 ? -1.568 7.018 20.769 1.00 91.31 181 ALA A CA 1
ATOM 1411 C C . ALA A 1 181 ? -0.851 6.053 19.794 1.00 91.31 181 ALA A C 1
ATOM 1413 O O . ALA A 1 181 ? -1.414 5.654 18.777 1.00 91.31 181 ALA A O 1
ATOM 1414 N N . GLU A 1 182 ? 0.390 5.656 20.089 1.00 90.00 182 GLU A N 1
ATOM 1415 C CA . GLU A 1 182 ? 1.135 4.659 19.302 1.00 90.00 182 GLU A CA 1
ATOM 1416 C C . GLU A 1 182 ? 0.592 3.245 19.535 1.00 90.00 182 GLU A C 1
ATOM 1418 O O . GLU A 1 182 ? 0.366 2.499 18.576 1.00 90.00 182 GLU A O 1
ATOM 1423 N N . ASN A 1 183 ? 0.287 2.907 20.792 1.00 88.50 183 ASN A N 1
ATOM 1424 C CA . ASN A 1 183 ? -0.355 1.637 21.131 1.00 88.50 183 ASN A CA 1
ATOM 1425 C C . ASN A 1 183 ? -1.782 1.596 20.580 1.00 88.50 183 ASN A C 1
ATOM 1427 O O . ASN A 1 183 ? -2.168 0.601 19.972 1.00 88.50 183 ASN A O 1
ATOM 1431 N N . VAL A 1 184 ? -2.537 2.693 20.712 1.00 93.12 184 VAL A N 1
ATOM 1432 C CA . VAL A 1 184 ? -3.883 2.803 20.131 1.00 93.12 184 VAL A CA 1
ATOM 1433 C C . VAL A 1 184 ? -3.816 2.623 18.611 1.00 93.12 184 VAL A C 1
ATOM 1435 O O . VAL A 1 184 ? -4.545 1.797 18.071 1.00 93.12 184 VAL A O 1
ATOM 1438 N N . GLY A 1 185 ? -2.887 3.287 17.915 1.00 93.00 185 GLY A N 1
ATOM 1439 C CA . GLY A 1 185 ? -2.699 3.102 16.471 1.00 93.00 185 GLY A CA 1
ATOM 1440 C C . GLY A 1 185 ? -2.360 1.663 16.072 1.00 93.00 185 GLY A C 1
ATOM 1441 O O . GLY A 1 185 ? -2.895 1.150 15.089 1.00 93.00 185 GLY A O 1
ATOM 1442 N N . SER A 1 186 ? -1.539 0.971 16.865 1.00 90.56 186 SER A N 1
ATOM 1443 C CA . SER A 1 186 ? -1.239 -0.453 16.650 1.00 90.56 186 SER A CA 1
ATOM 1444 C C . SER A 1 186 ? -2.483 -1.334 16.825 1.00 90.56 186 SER A C 1
ATOM 1446 O O . SER A 1 186 ? -2.721 -2.225 16.010 1.00 90.56 186 SER A O 1
ATOM 1448 N N . ILE A 1 187 ? -3.333 -1.041 17.816 1.00 92.44 187 ILE A N 1
ATOM 1449 C CA . ILE A 1 187 ? -4.615 -1.733 18.022 1.00 92.44 187 ILE A CA 1
ATOM 1450 C C . ILE A 1 187 ? -5.583 -1.475 16.860 1.00 92.44 187 ILE A C 1
ATOM 1452 O O . ILE A 1 187 ? -6.249 -2.410 16.415 1.00 92.44 187 ILE A O 1
ATOM 1456 N N . PHE A 1 188 ? -5.634 -0.254 16.316 1.00 93.62 188 PHE A N 1
ATOM 1457 C CA . PHE A 1 188 ? -6.409 0.050 15.105 1.00 93.62 188 PHE A CA 1
ATOM 1458 C C . PHE A 1 188 ? -5.963 -0.810 13.918 1.00 93.62 188 PHE A C 1
ATOM 1460 O O . PHE A 1 188 ? -6.803 -1.405 13.247 1.00 93.62 188 PHE A O 1
ATOM 1467 N N . ARG A 1 189 ? -4.652 -0.953 13.700 1.00 90.69 189 ARG A N 1
ATOM 1468 C CA . ARG A 1 189 ? -4.108 -1.806 12.628 1.00 90.69 189 ARG A CA 1
ATOM 1469 C C . ARG A 1 189 ? -4.470 -3.279 12.822 1.00 90.69 189 ARG A C 1
ATOM 1471 O O . ARG A 1 189 ? -4.907 -3.929 11.874 1.00 90.69 189 ARG A O 1
ATOM 1478 N N . CYS A 1 190 ? -4.344 -3.795 14.045 1.00 87.19 190 CYS A N 1
ATOM 1479 C CA . CYS A 1 190 ? -4.780 -5.155 14.366 1.00 87.19 190 CYS A CA 1
ATOM 1480 C C . CYS A 1 190 ? -6.292 -5.329 14.167 1.00 87.19 190 CYS A C 1
ATOM 1482 O O . CYS A 1 190 ? -6.725 -6.354 13.651 1.00 87.19 190 CYS A O 1
ATOM 1484 N N . SER A 1 191 ? -7.093 -4.323 14.522 1.00 86.00 191 SER A N 1
ATOM 1485 C CA . SER A 1 191 ? -8.555 -4.365 14.397 1.00 86.00 191 SER A CA 1
ATOM 1486 C C . SER A 1 191 ? -9.030 -4.310 12.949 1.00 86.00 191 SER A C 1
ATOM 1488 O O . SER A 1 191 ? -10.033 -4.941 12.608 1.00 86.00 191 SER A O 1
ATOM 1490 N N . ASP A 1 192 ? -8.307 -3.596 12.087 1.00 89.06 192 ASP A N 1
ATOM 1491 C CA . ASP A 1 192 ? -8.562 -3.584 10.649 1.00 89.06 192 ASP A CA 1
ATOM 1492 C C . ASP A 1 192 ? -8.315 -4.965 10.033 1.00 89.06 192 ASP A C 1
ATOM 1494 O O . ASP A 1 192 ? -9.202 -5.520 9.377 1.00 89.06 192 ASP A O 1
ATOM 1498 N N . ALA A 1 193 ? -7.163 -5.569 10.350 1.00 86.19 193 ALA A N 1
ATOM 1499 C CA . ALA A 1 193 ? -6.814 -6.920 9.915 1.00 86.19 193 ALA A CA 1
ATOM 1500 C C . ALA A 1 193 ? -7.787 -7.980 10.464 1.00 86.19 193 ALA A C 1
ATOM 1502 O O . ALA A 1 193 ? -8.228 -8.859 9.724 1.00 86.19 193 ALA A O 1
ATOM 1503 N N . ALA A 1 194 ? -8.165 -7.870 11.741 1.00 82.50 194 ALA A N 1
ATOM 1504 C CA . ALA A 1 194 ? -9.092 -8.781 12.411 1.00 82.50 194 ALA A CA 1
ATOM 1505 C C . ALA A 1 194 ? -10.571 -8.492 12.106 1.00 82.50 194 ALA A C 1
ATOM 1507 O O . ALA A 1 194 ? -11.434 -9.254 12.531 1.00 82.50 194 ALA A O 1
ATOM 1508 N N . ARG A 1 195 ? -10.891 -7.408 11.385 1.00 87.00 195 ARG A N 1
ATOM 1509 C CA . ARG A 1 195 ? -12.265 -7.015 11.020 1.00 87.00 195 ARG A CA 1
ATOM 1510 C C . ARG A 1 195 ? -13.202 -6.860 12.225 1.00 87.00 195 ARG A C 1
ATOM 1512 O O . ARG A 1 195 ? -14.377 -7.219 12.146 1.00 87.00 195 ARG A O 1
ATOM 1519 N N . VAL A 1 196 ? -12.700 -6.274 13.308 1.00 84.81 196 VAL A N 1
ATOM 1520 C CA . VAL A 1 196 ? -13.463 -5.965 14.533 1.00 84.81 196 VAL A CA 1
ATOM 1521 C C . VAL A 1 196 ? -13.676 -4.456 14.682 1.00 84.81 196 VAL A C 1
ATOM 1523 O O . VAL A 1 196 ? -13.090 -3.668 13.935 1.00 84.81 196 VAL A O 1
ATOM 1526 N N . SER A 1 197 ? -14.553 -4.054 15.600 1.00 90.00 197 SER A N 1
ATOM 1527 C CA . SER A 1 197 ? -14.834 -2.643 15.914 1.00 90.00 197 SER A CA 1
ATOM 1528 C C . SER A 1 197 ? -14.094 -2.198 17.178 1.00 90.00 197 SER A C 1
ATOM 1530 O O . SER A 1 197 ? -13.673 -3.033 17.980 1.00 90.00 197 SER A O 1
ATOM 1532 N N . ILE A 1 198 ? -13.968 -0.887 17.387 1.00 94.88 198 ILE A N 1
ATOM 1533 C CA . ILE A 1 198 ? -13.320 -0.301 18.569 1.00 94.88 198 ILE A CA 1
ATOM 1534 C C . ILE A 1 198 ? -14.299 0.607 19.327 1.00 94.88 198 ILE A C 1
ATOM 1536 O O . ILE A 1 198 ? -15.086 1.344 18.734 1.00 94.88 198 ILE A O 1
ATOM 1540 N N . ALA A 1 199 ? -14.224 0.580 20.654 1.00 93.56 199 ALA A N 1
ATOM 1541 C CA . ALA A 1 199 ? -14.837 1.555 21.542 1.00 93.56 199 ALA A CA 1
ATOM 1542 C C . ALA A 1 199 ? -13.748 2.197 22.410 1.00 93.56 199 ALA A C 1
ATOM 1544 O O . ALA A 1 199 ? -13.150 1.521 23.244 1.00 93.56 199 ALA A O 1
ATOM 1545 N N . THR A 1 200 ? -13.466 3.484 22.224 1.00 95.06 200 THR A N 1
ATOM 1546 C CA . THR A 1 200 ? -12.486 4.204 23.051 1.00 95.06 200 THR A CA 1
ATOM 1547 C C . THR A 1 200 ? -13.166 4.825 24.263 1.00 95.06 200 THR A C 1
ATOM 1549 O O . THR A 1 200 ? -14.292 5.308 24.154 1.00 95.06 200 THR A O 1
ATOM 1552 N N . CYS A 1 201 ? -12.495 4.811 25.416 1.00 89.62 201 CYS A N 1
ATOM 1553 C CA . CYS A 1 201 ? -13.064 5.302 26.671 1.00 89.62 201 CYS A CA 1
ATOM 1554 C C . CYS A 1 201 ? -12.177 6.352 27.350 1.00 89.62 201 CYS A C 1
ATOM 1556 O O . CYS A 1 201 ? -10.946 6.233 27.331 1.00 89.62 201 CYS A O 1
ATOM 1558 N N . GLY A 1 202 ? -12.807 7.341 27.987 1.00 91.88 202 GLY A N 1
ATOM 1559 C CA . GLY A 1 202 ? -12.136 8.353 28.805 1.00 91.88 202 GLY A CA 1
ATOM 1560 C C . GLY A 1 202 ? -11.086 9.133 28.018 1.00 91.88 202 GLY A C 1
ATOM 1561 O O . GLY A 1 202 ? -11.344 9.592 26.912 1.00 91.88 202 GLY A O 1
ATOM 1562 N N . PHE A 1 203 ? -9.867 9.245 28.544 1.00 89.50 203 PHE A N 1
ATOM 1563 C CA . PHE A 1 203 ? -8.799 10.007 27.879 1.00 89.50 203 PHE A CA 1
ATOM 1564 C C . PHE A 1 203 ? -8.087 9.246 26.743 1.00 89.50 203 PHE A C 1
ATOM 1566 O O . PHE A 1 203 ? -7.037 9.685 26.268 1.00 89.50 203 PHE A O 1
ATOM 1573 N N . THR A 1 204 ? -8.624 8.103 26.301 1.00 91.81 204 THR A N 1
ATOM 1574 C CA . THR A 1 204 ? -8.056 7.351 25.175 1.00 91.81 204 THR A CA 1
ATOM 1575 C C . THR A 1 204 ? -8.073 8.184 23.897 1.00 91.81 204 THR A C 1
ATOM 1577 O O . THR A 1 204 ? -9.123 8.679 23.481 1.00 91.81 204 THR A O 1
ATOM 1580 N N . THR A 1 205 ? -6.921 8.293 23.229 1.00 92.94 205 THR A N 1
ATOM 1581 C CA . THR A 1 205 ? -6.813 8.991 21.941 1.00 92.94 205 THR A CA 1
ATOM 1582 C C . THR A 1 205 ? -7.810 8.417 20.933 1.00 92.94 205 THR A C 1
ATOM 1584 O O . THR A 1 205 ? -7.843 7.209 20.706 1.00 92.94 205 THR A O 1
ATOM 1587 N N . THR A 1 206 ? -8.621 9.281 20.324 1.00 94.69 206 THR A N 1
ATOM 1588 C CA . THR A 1 206 ? -9.741 8.887 19.459 1.00 94.69 206 THR A CA 1
ATOM 1589 C C . THR A 1 206 ? -9.758 9.739 18.189 1.00 94.69 206 THR A C 1
ATOM 1591 O O . THR A 1 206 ? -9.408 10.915 18.268 1.00 94.69 206 THR A O 1
ATOM 1594 N N . PRO A 1 207 ? -10.149 9.198 17.017 1.00 93.75 207 PRO A N 1
ATOM 1595 C CA . PRO A 1 207 ? -10.287 10.006 15.810 1.00 93.75 207 PRO A CA 1
ATOM 1596 C C . PRO A 1 207 ? -11.321 11.141 15.977 1.00 93.75 207 PRO A C 1
ATOM 1598 O O . PRO A 1 207 ? -12.377 10.898 16.564 1.00 93.75 207 PRO A O 1
ATOM 1601 N N . PRO A 1 208 ? -11.079 12.341 15.414 1.00 93.56 208 PRO A N 1
ATOM 1602 C CA . PRO A 1 208 ? -9.888 12.734 14.656 1.00 93.56 208 PRO A CA 1
ATOM 1603 C C . PRO A 1 208 ? -8.714 13.155 15.570 1.00 93.56 208 PRO A C 1
ATOM 1605 O O . PRO A 1 208 ? -8.832 14.106 16.334 1.00 93.56 208 PRO A O 1
ATOM 1608 N N . ASP A 1 209 ? -7.555 12.494 15.447 1.00 94.69 209 ASP A N 1
ATOM 1609 C CA . ASP A 1 209 ? -6.307 12.870 16.132 1.00 94.69 209 ASP A CA 1
ATOM 1610 C C . ASP A 1 209 ? -5.092 12.618 15.224 1.00 94.69 209 ASP A C 1
ATOM 1612 O O . ASP A 1 209 ? -4.930 11.532 14.663 1.00 94.69 209 ASP A O 1
ATOM 1616 N N . ARG A 1 210 ? -4.212 13.619 15.094 1.00 94.50 210 ARG A N 1
ATOM 1617 C CA . ARG A 1 210 ? -3.073 13.581 14.158 1.00 94.50 210 ARG A CA 1
ATOM 1618 C C . ARG A 1 210 ? -2.008 12.559 14.560 1.00 94.50 210 ARG A C 1
ATOM 1620 O O . ARG A 1 210 ? -1.358 11.973 13.690 1.00 94.50 210 ARG A O 1
ATOM 1627 N N . LYS A 1 211 ? -1.773 12.370 15.864 1.00 93.06 211 LYS A N 1
ATOM 1628 C CA . LYS A 1 211 ? -0.767 11.411 16.340 1.00 93.06 211 LYS A CA 1
ATOM 1629 C C . LYS A 1 211 ? -1.256 9.987 16.083 1.00 93.06 211 LYS A C 1
ATOM 1631 O O . LYS A 1 211 ? -0.475 9.171 15.598 1.00 93.06 211 LYS A O 1
ATOM 1636 N N . LEU A 1 212 ? -2.535 9.728 16.340 1.00 95.25 212 LEU A N 1
ATOM 1637 C CA . LEU A 1 212 ? -3.193 8.465 16.028 1.00 95.25 212 LEU A CA 1
ATOM 1638 C C . LEU A 1 212 ? -3.230 8.187 14.521 1.00 95.25 212 LEU A C 1
ATOM 1640 O O . LEU A 1 212 ? -2.922 7.080 14.096 1.00 95.25 212 LEU A O 1
ATOM 1644 N N . GLU A 1 213 ? -3.561 9.177 13.694 1.00 94.56 213 GLU A N 1
ATOM 1645 C CA . GLU A 1 213 ? -3.594 9.014 12.235 1.00 94.56 213 GLU A CA 1
ATOM 1646 C C . GLU A 1 213 ? -2.234 8.568 11.680 1.00 94.56 213 GLU A C 1
ATOM 1648 O O . GLU A 1 213 ? -2.152 7.625 10.887 1.00 94.56 213 GLU A O 1
ATOM 1653 N N . LYS A 1 214 ? -1.150 9.180 12.175 1.00 95.31 214 LYS A N 1
ATOM 1654 C CA . LYS A 1 214 ? 0.221 8.815 11.804 1.00 95.31 214 LYS A CA 1
ATOM 1655 C C . LYS A 1 214 ? 0.562 7.364 12.164 1.00 95.31 214 LYS A C 1
ATOM 1657 O O . LYS A 1 214 ? 1.305 6.721 11.427 1.00 95.31 214 LYS A O 1
ATOM 1662 N N . THR A 1 215 ? 0.068 6.852 13.290 1.00 91.69 215 THR A N 1
ATOM 1663 C CA . THR A 1 215 ? 0.421 5.514 13.799 1.00 91.69 215 THR A CA 1
ATOM 1664 C C . THR A 1 215 ? -0.505 4.416 13.274 1.00 91.69 215 THR A C 1
ATOM 1666 O O . THR A 1 215 ? -0.073 3.276 13.107 1.00 91.69 215 THR A O 1
ATOM 1669 N N . ALA A 1 216 ? -1.758 4.751 12.967 1.00 89.69 216 ALA A N 1
ATOM 1670 C CA . ALA A 1 216 ? -2.770 3.820 12.477 1.00 89.69 216 ALA A CA 1
ATOM 1671 C C . ALA A 1 216 ? -2.655 3.501 10.975 1.00 89.69 216 ALA A C 1
ATOM 1673 O O . ALA A 1 216 ? -3.269 2.538 10.523 1.00 89.69 216 ALA A O 1
ATOM 1674 N N . LEU A 1 217 ? -1.878 4.273 10.202 1.00 90.69 217 LEU A N 1
ATOM 1675 C CA . LEU A 1 217 ? -1.598 4.023 8.777 1.00 90.69 217 LEU A CA 1
ATOM 1676 C C . LEU A 1 217 ? -2.870 3.806 7.932 1.00 90.69 217 LEU A C 1
ATOM 1678 O O . LEU A 1 217 ? -2.962 2.863 7.152 1.00 90.69 217 LEU A O 1
ATOM 1682 N N . GLY A 1 218 ? -3.874 4.666 8.122 1.00 88.81 218 GLY A N 1
ATOM 1683 C CA . GLY A 1 218 ? -5.152 4.600 7.402 1.00 88.81 218 GLY A CA 1
ATOM 1684 C C . GLY A 1 218 ? -6.228 3.731 8.061 1.00 88.81 218 GLY A C 1
ATOM 1685 O O . GLY A 1 218 ? -7.395 3.885 7.719 1.00 88.81 218 GLY A O 1
ATOM 1686 N N . ALA A 1 219 ? -5.904 2.913 9.070 1.00 89.31 219 ALA A N 1
ATOM 1687 C CA . ALA A 1 219 ? -6.892 2.057 9.743 1.00 89.31 219 ALA A CA 1
ATOM 1688 C C . ALA A 1 219 ? -8.021 2.837 10.454 1.00 89.31 219 ALA A C 1
ATOM 1690 O O . ALA A 1 219 ? -9.095 2.291 10.695 1.00 89.31 219 ALA A O 1
ATOM 1691 N N . ILE A 1 220 ? -7.818 4.127 10.762 1.00 92.25 220 ILE A N 1
ATOM 1692 C CA . ILE A 1 220 ? -8.864 4.984 11.349 1.00 92.25 220 ILE A CA 1
ATOM 1693 C C . ILE A 1 220 ? -10.066 5.190 10.420 1.00 92.25 220 ILE A C 1
ATOM 1695 O O . ILE A 1 220 ? -11.158 5.461 10.908 1.00 92.25 220 ILE A O 1
ATOM 1699 N N . THR A 1 221 ? -9.880 5.091 9.099 1.00 89.38 221 THR A N 1
ATOM 1700 C CA . THR A 1 221 ? -10.967 5.301 8.130 1.00 89.38 221 THR A CA 1
ATOM 1701 C C . THR A 1 221 ? -11.753 4.021 7.875 1.00 89.38 221 THR A C 1
ATOM 1703 O O . THR A 1 221 ? -12.921 4.081 7.497 1.00 89.38 221 THR A O 1
ATOM 1706 N N . SER A 1 222 ? -11.135 2.859 8.098 1.00 87.75 222 SER A N 1
ATOM 1707 C CA . SER A 1 222 ? -11.753 1.561 7.853 1.00 87.75 222 SER A CA 1
ATOM 1708 C C . SER A 1 222 ? -12.418 0.975 9.100 1.00 87.75 222 SER A C 1
ATOM 1710 O O . SER A 1 222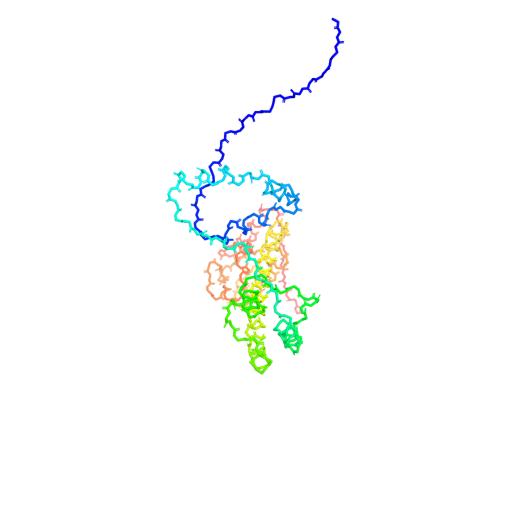 ? -13.468 0.340 8.965 1.00 87.75 222 SER A O 1
ATOM 1712 N N . VAL A 1 223 ? -11.840 1.150 10.296 1.00 90.06 223 VAL A N 1
ATOM 1713 C CA . VAL A 1 223 ? -12.320 0.551 11.555 1.00 90.06 223 VAL A CA 1
ATOM 1714 C C . VAL A 1 223 ? -13.426 1.406 12.187 1.00 90.06 223 VAL A C 1
ATOM 1716 O O . VAL A 1 223 ? -13.159 2.538 12.590 1.00 90.06 223 VAL A O 1
ATOM 1719 N N . PRO A 1 224 ? -14.656 0.874 12.355 1.00 92.44 224 PRO A N 1
ATOM 1720 C CA . PRO A 1 224 ? -15.706 1.565 13.092 1.00 92.44 224 PRO A CA 1
ATOM 1721 C C . PRO A 1 224 ? -15.266 1.816 14.533 1.00 92.44 224 PRO A C 1
ATOM 1723 O O . PRO A 1 224 ? -14.930 0.877 15.260 1.00 92.44 224 PRO A O 1
ATOM 1726 N N . CYS A 1 225 ? -15.289 3.082 14.938 1.00 95.00 225 CYS A N 1
ATOM 1727 C CA . CYS A 1 225 ? -14.896 3.513 16.269 1.00 95.00 225 CYS A CA 1
ATOM 1728 C C . CYS A 1 225 ? -15.989 4.385 16.886 1.00 95.00 225 CYS A C 1
ATOM 1730 O O . CYS A 1 225 ? -16.510 5.292 16.238 1.00 95.00 225 CYS A O 1
ATOM 1732 N N . THR A 1 226 ? -16.339 4.128 18.145 1.00 95.38 226 THR A N 1
ATOM 1733 C CA . THR A 1 226 ? -17.239 4.985 18.930 1.00 95.38 226 THR A CA 1
ATOM 1734 C C . THR A 1 226 ? -16.558 5.386 20.229 1.00 95.38 226 THR A C 1
ATOM 1736 O O . THR A 1 226 ? -16.013 4.535 20.928 1.00 95.38 226 THR A O 1
ATOM 1739 N N . HIS A 1 227 ? -16.590 6.679 20.545 1.00 97.06 227 HIS A N 1
ATOM 1740 C CA . HIS A 1 227 ? -16.056 7.194 21.798 1.00 97.06 227 HIS A CA 1
ATOM 1741 C C . HIS A 1 227 ? -17.096 7.155 22.915 1.00 97.06 227 HIS A C 1
ATOM 1743 O O . HIS A 1 227 ? -18.276 7.418 22.674 1.00 97.06 227 HIS A O 1
ATOM 1749 N N . TYR A 1 228 ? -16.643 6.900 24.137 1.00 93.25 228 TYR A N 1
ATOM 1750 C CA . TYR A 1 228 ? -17.435 6.986 25.354 1.00 93.25 228 TYR A CA 1
ATOM 1751 C C . TYR A 1 228 ? -16.660 7.752 26.431 1.00 93.25 228 TYR A C 1
ATOM 1753 O O . TYR A 1 228 ? -15.478 7.506 26.645 1.00 93.25 228 TYR A O 1
ATOM 1761 N N . GLU A 1 229 ? -17.353 8.600 27.193 1.00 91.69 229 GLU A N 1
ATOM 1762 C CA . GLU A 1 229 ? -16.765 9.352 28.320 1.00 91.69 229 GLU A CA 1
ATOM 1763 C C . GLU A 1 229 ? -16.128 8.442 29.386 1.00 91.69 229 GLU A C 1
ATOM 1765 O O . GLU A 1 229 ? -15.217 8.837 30.105 1.00 91.69 229 GLU A O 1
ATOM 1770 N N . GLY A 1 230 ? -16.577 7.188 29.490 1.00 81.81 230 GLY A N 1
ATOM 1771 C CA . GLY A 1 230 ? -15.995 6.222 30.409 1.00 81.81 230 GLY A CA 1
ATOM 1772 C C . GLY A 1 230 ? -16.369 4.782 30.089 1.00 81.81 230 GLY A C 1
ATOM 1773 O O . GLY A 1 230 ? -17.381 4.496 29.444 1.00 81.81 230 GLY A O 1
ATOM 1774 N N . THR A 1 231 ? -15.560 3.861 30.600 1.00 85.81 231 THR A N 1
ATOM 1775 C CA . THR A 1 231 ? -15.631 2.423 30.302 1.00 85.81 231 THR A CA 1
ATOM 1776 C C . THR A 1 231 ? -16.972 1.816 30.688 1.00 85.81 231 THR A C 1
ATOM 1778 O O . THR A 1 231 ? -17.553 1.041 29.931 1.00 85.81 231 THR A O 1
ATOM 1781 N N . LEU A 1 232 ? -17.548 2.244 31.815 1.00 86.25 232 LEU A N 1
ATOM 1782 C CA . LEU A 1 232 ? -18.867 1.779 32.242 1.00 86.25 232 LEU A CA 1
ATOM 1783 C C . LEU A 1 232 ? -19.984 2.195 31.268 1.00 86.25 232 LEU A C 1
ATOM 1785 O O . LEU A 1 232 ? -20.930 1.431 31.062 1.00 86.25 232 LEU A O 1
ATOM 1789 N N . ALA A 1 233 ? -19.882 3.378 30.653 1.00 84.81 233 ALA A N 1
ATOM 1790 C CA . ALA A 1 233 ? -20.846 3.833 29.654 1.00 84.81 233 ALA A CA 1
ATOM 1791 C C . ALA A 1 233 ? -20.760 2.979 28.381 1.00 84.81 233 ALA A C 1
ATOM 1793 O O . ALA A 1 233 ? -21.795 2.532 27.880 1.00 84.81 233 ALA A O 1
ATOM 1794 N N . ALA A 1 234 ? -19.540 2.670 27.925 1.00 85.75 234 ALA A N 1
ATOM 1795 C CA . ALA A 1 234 ? -19.315 1.750 26.813 1.00 85.75 234 ALA A CA 1
ATOM 1796 C C . ALA A 1 234 ? -19.907 0.365 27.112 1.00 85.75 234 ALA A C 1
ATOM 1798 O O . ALA A 1 234 ? -20.747 -0.126 26.361 1.00 85.75 234 ALA A O 1
ATOM 1799 N N . VAL A 1 235 ? -19.561 -0.235 28.256 1.00 84.06 235 VAL A N 1
ATOM 1800 C CA . VAL A 1 235 ? -20.054 -1.564 28.662 1.00 84.06 235 VAL A CA 1
ATOM 1801 C C . VAL A 1 235 ? -21.582 -1.609 2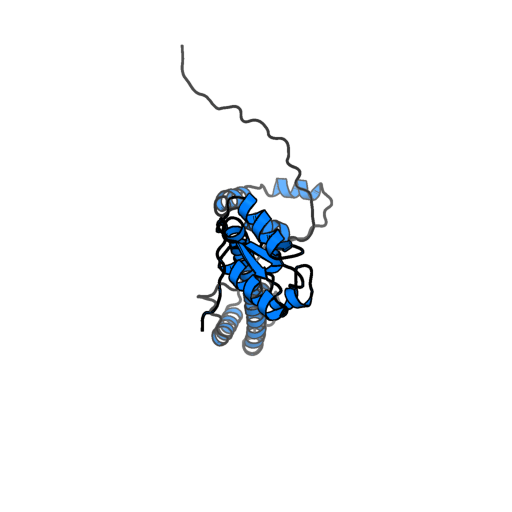8.715 1.00 84.06 235 VAL A C 1
ATOM 1803 O O . VAL A 1 235 ? -22.184 -2.541 28.181 1.00 84.06 235 VAL A O 1
ATOM 1806 N N . ARG A 1 236 ? -22.233 -0.599 29.308 1.00 86.00 236 ARG A N 1
ATOM 1807 C CA . ARG A 1 236 ? -23.704 -0.516 29.355 1.00 86.00 236 ARG A CA 1
ATOM 1808 C C . ARG A 1 236 ? -24.313 -0.444 27.956 1.00 86.00 236 ARG A C 1
ATOM 1810 O O . ARG A 1 236 ? -25.255 -1.183 27.674 1.00 86.00 236 ARG A O 1
ATOM 1817 N N . ALA A 1 237 ? -23.758 0.388 27.076 1.00 87.69 237 ALA A N 1
ATOM 1818 C CA . ALA A 1 237 ? -24.236 0.525 25.703 1.00 87.69 237 ALA A CA 1
ATOM 1819 C C . ALA A 1 237 ? -24.069 -0.773 24.892 1.00 87.69 237 ALA A C 1
ATOM 1821 O O . ALA A 1 237 ? -24.962 -1.144 24.133 1.00 87.69 237 ALA A O 1
ATOM 1822 N N . LEU A 1 238 ? -22.952 -1.484 25.063 1.00 84.50 238 LEU A N 1
ATOM 1823 C CA . LEU A 1 238 ? -22.687 -2.749 24.371 1.00 84.50 238 LEU A CA 1
ATOM 1824 C C . LEU A 1 238 ? -23.572 -3.886 24.912 1.00 84.50 238 LEU A C 1
ATOM 1826 O O . LEU A 1 238 ? -24.135 -4.646 24.124 1.00 84.50 238 LEU A O 1
ATOM 1830 N N . ARG A 1 239 ? -23.790 -3.961 26.232 1.00 82.75 239 ARG A N 1
ATOM 1831 C CA . ARG A 1 239 ? -24.727 -4.929 26.834 1.00 82.75 239 ARG A CA 1
ATOM 1832 C C . ARG A 1 239 ? -26.172 -4.691 26.407 1.00 82.75 239 ARG A C 1
ATOM 1834 O O . ARG A 1 239 ? -26.880 -5.655 26.139 1.00 82.75 239 ARG A O 1
ATOM 1841 N N . ALA A 1 240 ? -26.605 -3.433 26.301 1.00 89.19 240 ALA A N 1
ATOM 1842 C CA . ALA A 1 240 ? -27.941 -3.091 25.803 1.00 89.19 240 ALA A CA 1
ATOM 1843 C C . ALA A 1 240 ? -28.161 -3.536 24.343 1.00 89.19 240 ALA A C 1
ATOM 1845 O O . ALA A 1 240 ? -29.289 -3.806 23.946 1.00 89.19 240 ALA A O 1
ATOM 1846 N N . LYS A 1 241 ? -27.080 -3.678 23.563 1.00 87.06 241 LYS A N 1
ATOM 1847 C CA . LYS A 1 241 ? -27.085 -4.272 22.214 1.00 87.06 241 LYS A CA 1
ATOM 1848 C C . LYS A 1 241 ? -27.041 -5.811 22.222 1.00 87.06 241 LYS A C 1
ATOM 1850 O O . LYS A 1 241 ? -26.870 -6.414 21.169 1.00 87.06 241 LYS A O 1
ATOM 1855 N N . GLY A 1 242 ? -27.157 -6.450 23.389 1.00 83.88 242 GLY A N 1
ATOM 1856 C CA . GLY A 1 242 ? -27.115 -7.906 23.539 1.00 83.88 242 GLY A CA 1
ATOM 1857 C C . GLY A 1 242 ? -25.712 -8.514 23.476 1.00 83.88 242 GLY A C 1
ATOM 1858 O O . GLY A 1 242 ? -25.589 -9.725 23.312 1.00 83.88 242 GLY A O 1
ATOM 1859 N N . MET A 1 243 ? -24.648 -7.708 23.590 1.00 83.12 243 MET A N 1
ATOM 1860 C CA . MET A 1 243 ? -23.278 -8.225 23.539 1.00 83.12 243 MET A CA 1
ATOM 1861 C C . MET A 1 243 ? -22.800 -8.726 24.900 1.00 83.12 243 MET A C 1
ATOM 1863 O O . MET A 1 243 ? -23.036 -8.100 25.938 1.00 83.12 243 MET A O 1
ATOM 1867 N N . TYR A 1 244 ? -22.086 -9.851 24.878 1.00 78.69 244 TYR A N 1
ATOM 1868 C CA . TYR A 1 244 ? -21.368 -10.364 26.037 1.00 78.69 244 TYR A CA 1
ATOM 1869 C C . TYR A 1 244 ? -20.064 -9.586 26.227 1.00 78.69 244 TYR A C 1
ATOM 1871 O O . TYR A 1 244 ? -19.378 -9.271 25.255 1.00 78.69 244 TYR A O 1
ATOM 1879 N N . VAL A 1 245 ? -19.732 -9.255 27.475 1.00 79.25 245 VAL A N 1
ATOM 1880 C CA . VAL A 1 245 ? -18.561 -8.438 27.811 1.00 79.25 245 VAL A CA 1
ATOM 1881 C C . VAL A 1 245 ? -17.593 -9.280 28.624 1.00 79.25 245 VAL A C 1
ATOM 1883 O O . VAL A 1 245 ? -17.966 -9.815 29.664 1.00 79.25 245 VAL A O 1
ATOM 1886 N N . VAL A 1 246 ? -16.355 -9.369 28.141 1.00 75.44 246 VAL A N 1
ATOM 1887 C CA . VAL A 1 246 ? -15.242 -10.062 28.795 1.00 75.44 246 VAL A CA 1
ATOM 1888 C C . VAL A 1 246 ? -14.170 -9.029 29.111 1.00 75.44 246 VAL A C 1
ATOM 1890 O O . VAL A 1 246 ? -13.797 -8.248 28.235 1.00 75.44 246 VAL A O 1
ATOM 1893 N N . ALA A 1 247 ? -13.694 -9.018 30.353 1.00 76.50 247 ALA A N 1
ATOM 1894 C CA . ALA A 1 247 ? -12.526 -8.243 30.746 1.00 76.50 247 ALA A CA 1
ATOM 1895 C C . ALA A 1 247 ? -11.272 -9.110 30.590 1.00 76.50 247 ALA A C 1
ATOM 1897 O O . ALA A 1 247 ? -11.284 -10.289 30.944 1.00 76.50 247 ALA A O 1
ATOM 1898 N N . LEU A 1 248 ? -10.210 -8.525 30.041 1.00 68.44 248 LEU A N 1
ATOM 1899 C CA . LEU A 1 248 ? -8.890 -9.144 29.982 1.00 68.44 248 LEU A CA 1
ATOM 1900 C C . LEU A 1 248 ? -8.027 -8.491 31.057 1.00 68.44 248 LEU A C 1
ATOM 1902 O O . LEU A 1 248 ? -7.807 -7.283 31.015 1.00 68.44 248 LEU A O 1
ATOM 1906 N N . GLU A 1 249 ? -7.553 -9.294 32.001 1.00 62.44 249 GLU A N 1
ATOM 1907 C CA . GLU A 1 249 ? -6.683 -8.871 33.093 1.00 62.44 249 GLU A CA 1
ATOM 1908 C C . GLU A 1 249 ? -5.493 -9.828 33.170 1.00 62.44 249 GLU A C 1
ATOM 1910 O O . GLU A 1 249 ? -5.626 -11.027 32.915 1.00 62.44 249 GLU A O 1
ATOM 1915 N N . THR A 1 250 ? -4.315 -9.296 33.475 1.00 49.62 250 THR A N 1
ATOM 1916 C CA . THR A 1 250 ? -3.141 -10.108 33.788 1.00 49.62 250 THR A CA 1
ATOM 1917 C C . THR A 1 250 ? -3.183 -10.458 35.267 1.00 49.62 250 THR A C 1
ATOM 1919 O O . THR A 1 250 ? -3.102 -9.565 36.104 1.00 49.62 250 THR A O 1
ATOM 1922 N N . THR A 1 251 ? -3.308 -11.742 35.585 1.00 56.25 251 THR A N 1
ATOM 1923 C CA . THR A 1 251 ? -3.133 -12.248 36.949 1.00 56.25 251 THR A CA 1
ATOM 1924 C C . THR A 1 251 ? -1.648 -12.496 37.199 1.00 56.25 251 THR A C 1
ATOM 1926 O O . THR A 1 251 ? -1.016 -13.178 36.388 1.00 56.25 251 THR A O 1
ATOM 1929 N N . GLU A 1 252 ? -1.109 -11.965 38.293 1.00 44.19 252 GLU A N 1
ATOM 1930 C CA . GLU A 1 252 ? 0.154 -12.438 38.883 1.00 44.19 252 GLU A CA 1
ATOM 1931 C C . GLU A 1 252 ? -0.106 -13.596 39.853 1.00 44.19 252 GLU A C 1
ATOM 1933 O O . GLU A 1 252 ? -1.149 -13.561 40.549 1.00 44.19 252 GLU A O 1
#

Secondary structure (DSSP, 8-state):
------------PPP------S-TTHHHHHHHSS-SSSHHHHHHHHTS--HHHHHHHHHHTT----------PPP-HHHHHHHHHHHHHTT--TTTS---TTHHHHHHHHHHSPPTT----HHHHHHHHHHHHHHHHHHHHHHHHHHHHHHHHHHHHHHHHHHHHSPPPS-EEEEES---HHHHHHHHHHHHHHT-EEEEETT---SS-HHHHHHHTTHHHHS-EEEESSHHHHHHHHHHTT----------

Foldseek 3Di:
DDDDDDDDDDDPDDDDDDDDDDDPPVVVVVVVPPDPPCVPVVVVVVVPPDPVVVVVVCVVPPDPDPPPPPDQADFDVLLLVLLQVLLVVVVAHVVVDPQDPDPLVCLSSPRRRDDPPDDDDPVVSNVVSNVSSVVSSVVRVVVVVVVVVVVVVVVVVVVVVVLLPDDADAAEAEAFPDPDLLVVLVVLLVCSVNRYAYEYEAPPDAPPDPSNCVNNVCSNVRHHYHYDPGPVVVVVVCVVVVDDDDDDDDDD

Sequence (252 aa):
GPSMSTVVRERALAPLLLGVVGSSAALLYYLRARHRQTSRRALELLRVVDSGVLEAELDRRRVGSHVFNTTVRPLHALRSQLLDAALLTLGIDMAADELTPGPPRKAYDSFARPRDGEPCGDEYVAKKAPLIAQQVAFLHRHELARRNELLRNVDDAEKALTNAHKPRHNITLVLDNLRSAENVGSIFRCSDAARVSIATCGFTTTPPDRKLEKTALGAITSVPCTHYEGTLAAVRALRAKGMYVVALETTE

Radius of gyration: 32.13 Å; chains: 1; bounding box: 84×44×88 Å

Organism: NCBI:txid33657